Protein AF-A0A5D3BA65-F1 (afdb_monomer)

Foldseek 3Di:
DVVVVVVVCVPDPLNVVLDDDPDPDPDDFPEDDADPDWQQEKEWEKDAQADAAPQWGIWIWIATRHPRDIDTHTDHPPDALVNVVVSCCVPPCQQRNHHQEYEYEPDPSCVDPVNVVVCVVSNHHYHYDDPPCCSHCVSVVVVSSVLSSVLSSVCVVDPDHCRVPVPDPPPDPCVDSPPHPACADPVRDRNWDFDAFDDWDQDPVRFIWTFTDTPPDDSVPTDTHGPVVCCVVPVPHPPDPPPPPPDD

Structure (mmCIF, N/CA/C/O backbone):
data_AF-A0A5D3BA65-F1
#
_entry.id   AF-A0A5D3BA65-F1
#
loop_
_atom_site.group_PDB
_atom_site.id
_atom_site.type_symbol
_atom_site.label_atom_id
_atom_site.label_alt_id
_atom_site.label_comp_id
_atom_site.label_asym_id
_atom_site.label_entity_id
_atom_site.label_seq_id
_atom_site.pdbx_PDB_ins_code
_atom_site.Cartn_x
_atom_site.Cartn_y
_atom_site.Cartn_z
_atom_site.occupancy
_atom_site.B_iso_or_equiv
_atom_site.auth_seq_id
_atom_site.auth_comp_id
_atom_site.auth_asym_id
_atom_site.auth_atom_id
_atom_site.pdbx_PDB_model_num
ATOM 1 N N . MET A 1 1 ? 38.029 -0.396 -16.563 1.00 73.56 1 MET A N 1
ATOM 2 C CA . MET A 1 1 ? 36.812 -0.840 -15.835 1.00 73.56 1 MET A CA 1
ATOM 3 C C . MET A 1 1 ? 35.599 0.057 -16.084 1.00 73.56 1 MET A C 1
ATOM 5 O O . MET A 1 1 ? 34.709 -0.388 -16.789 1.00 73.56 1 MET A O 1
ATOM 9 N N . LYS A 1 2 ? 35.523 1.305 -15.580 1.00 83.50 2 LYS A N 1
ATOM 10 C CA . LYS A 1 2 ? 34.353 2.188 -15.836 1.00 83.50 2 LYS A CA 1
ATOM 11 C C . LYS A 1 2 ? 34.096 2.425 -17.332 1.00 83.50 2 LYS A C 1
ATOM 13 O O . LYS A 1 2 ? 32.959 2.340 -17.777 1.00 83.50 2 LYS A O 1
ATOM 18 N N . THR A 1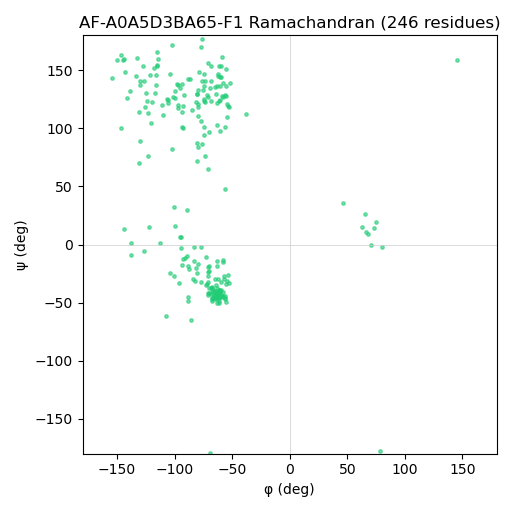 3 ? 35.155 2.681 -18.095 1.00 86.75 3 THR A N 1
ATOM 19 C CA . THR A 1 3 ? 35.095 2.919 -19.545 1.00 86.75 3 THR A CA 1
ATOM 20 C C . THR A 1 3 ? 34.607 1.689 -20.310 1.00 86.75 3 THR A C 1
ATOM 22 O O . THR A 1 3 ? 33.782 1.809 -21.208 1.00 86.75 3 THR A O 1
ATOM 25 N N . ASP A 1 4 ? 35.048 0.498 -19.903 1.00 85.81 4 ASP A N 1
ATOM 26 C CA . ASP A 1 4 ? 34.651 -0.771 -20.522 1.00 85.81 4 ASP A CA 1
ATOM 27 C C . ASP A 1 4 ? 33.195 -1.123 -20.225 1.00 85.81 4 ASP A C 1
ATOM 29 O O . ASP A 1 4 ? 32.468 -1.515 -21.130 1.00 85.81 4 ASP A O 1
ATOM 33 N N . ILE A 1 5 ? 32.744 -0.905 -18.984 1.00 85.69 5 ILE A N 1
ATOM 34 C CA . ILE A 1 5 ? 31.338 -1.076 -18.591 1.00 85.69 5 ILE A CA 1
ATOM 35 C C . ILE A 1 5 ? 30.448 -0.116 -19.384 1.00 85.69 5 ILE A C 1
ATOM 37 O O . ILE A 1 5 ? 29.381 -0.512 -19.852 1.00 85.69 5 ILE A O 1
ATOM 41 N N . LYS A 1 6 ? 30.888 1.137 -19.561 1.00 84.62 6 LYS A N 1
ATOM 42 C CA . LYS A 1 6 ? 30.137 2.139 -20.322 1.00 84.62 6 LYS A CA 1
ATOM 43 C C . LYS A 1 6 ? 29.998 1.726 -21.786 1.00 84.62 6 LYS A C 1
ATOM 45 O O . LYS A 1 6 ? 28.879 1.654 -22.277 1.00 84.62 6 LYS A O 1
ATOM 50 N N . ARG A 1 7 ? 31.113 1.369 -22.427 1.00 86.94 7 ARG A N 1
ATOM 51 C CA . ARG A 1 7 ? 31.151 0.870 -23.807 1.00 86.94 7 ARG A CA 1
ATOM 52 C C . ARG A 1 7 ? 30.262 -0.363 -23.991 1.00 86.94 7 ARG A C 1
ATOM 54 O O . ARG A 1 7 ? 29.436 -0.388 -24.891 1.00 86.94 7 ARG A O 1
ATOM 61 N N . HIS A 1 8 ? 30.337 -1.329 -23.076 1.00 86.62 8 HIS A N 1
ATOM 62 C CA . HIS A 1 8 ? 29.476 -2.512 -23.105 1.00 86.62 8 HIS A CA 1
ATOM 63 C C . HIS A 1 8 ? 27.980 -2.160 -23.004 1.00 86.62 8 HIS A C 1
ATOM 65 O O . HIS A 1 8 ? 27.153 -2.725 -23.717 1.00 86.62 8 HIS A O 1
ATOM 71 N N . CYS A 1 9 ? 27.612 -1.202 -22.145 1.00 82.50 9 CYS A N 1
ATOM 72 C CA . CYS A 1 9 ? 26.230 -0.723 -22.049 1.00 82.50 9 CYS A CA 1
ATOM 73 C C . CYS A 1 9 ? 25.779 0.035 -23.310 1.00 82.50 9 CYS A C 1
ATOM 75 O O . CYS A 1 9 ? 24.617 -0.089 -23.698 1.00 82.50 9 CYS A O 1
ATOM 77 N N . GLU A 1 10 ? 26.669 0.818 -23.926 1.00 83.81 10 GLU A N 1
ATOM 78 C CA . GLU A 1 10 ? 26.422 1.582 -25.159 1.00 83.81 10 GLU A CA 1
ATOM 79 C C . GLU A 1 10 ? 26.237 0.656 -26.377 1.00 83.81 10 GLU A C 1
ATOM 81 O O . GLU A 1 10 ? 25.353 0.892 -27.196 1.00 83.81 10 GLU A O 1
ATOM 86 N N . GLU A 1 11 ? 26.992 -0.441 -26.456 1.00 88.44 11 GLU A N 1
ATOM 87 C CA . GLU A 1 11 ? 26.933 -1.423 -27.550 1.00 88.44 11 GLU A CA 1
ATOM 88 C C . GLU A 1 11 ? 25.784 -2.444 -27.399 1.00 88.44 11 GLU A C 1
ATOM 90 O O . GLU A 1 11 ? 25.358 -3.070 -28.373 1.00 88.44 11 GLU A O 1
ATOM 95 N N . CYS A 1 12 ? 25.242 -2.625 -26.190 1.00 83.06 12 CYS A N 1
ATOM 96 C CA . CYS A 1 12 ? 24.184 -3.602 -25.931 1.00 83.06 12 CYS A CA 1
ATOM 97 C C . CYS A 1 12 ? 22.816 -3.144 -26.471 1.00 83.06 12 CYS A C 1
ATOM 99 O O . CYS A 1 12 ? 22.082 -2.398 -25.817 1.00 83.06 12 CYS A O 1
ATOM 101 N N . LEU A 1 13 ? 22.417 -3.676 -27.632 1.00 81.56 13 LEU A N 1
ATOM 102 C CA . LEU A 1 13 ? 21.131 -3.380 -28.286 1.00 81.56 13 LEU A CA 1
ATOM 103 C C . LEU A 1 13 ? 19.905 -3.634 -27.392 1.00 81.56 13 LEU A C 1
ATOM 105 O O . LEU A 1 13 ? 18.919 -2.903 -27.479 1.00 81.56 13 LEU A O 1
ATOM 109 N N . ILE A 1 14 ? 19.956 -4.648 -26.524 1.00 77.56 14 ILE A N 1
ATOM 110 C CA . ILE A 1 14 ? 18.863 -4.973 -25.594 1.00 77.56 14 ILE A CA 1
ATOM 111 C C . ILE A 1 14 ? 18.706 -3.858 -24.552 1.00 77.56 14 ILE A C 1
ATOM 113 O O . ILE A 1 14 ? 17.592 -3.384 -24.319 1.00 77.56 14 ILE A O 1
ATOM 117 N N . CYS A 1 15 ? 19.814 -3.396 -23.964 1.00 77.69 15 CYS A N 1
ATOM 118 C CA . CYS A 1 15 ? 19.816 -2.284 -23.015 1.00 77.69 15 CYS A CA 1
ATOM 119 C C . CYS A 1 15 ? 19.374 -0.978 -23.679 1.00 77.69 15 CYS A C 1
ATOM 121 O O . CYS A 1 15 ? 18.522 -0.293 -23.122 1.00 77.69 15 CYS A O 1
ATOM 123 N N . GLN A 1 16 ? 19.892 -0.667 -24.871 1.00 80.81 16 GLN A N 1
ATOM 124 C CA . GLN A 1 16 ? 19.560 0.563 -25.598 1.00 80.81 16 GLN A CA 1
ATOM 125 C C . GLN A 1 16 ? 18.078 0.635 -26.003 1.00 80.81 16 GLN A C 1
ATOM 127 O O . GLN A 1 16 ? 17.485 1.708 -25.980 1.00 80.81 16 GLN A O 1
ATOM 132 N N . ARG A 1 17 ? 17.450 -0.502 -26.341 1.00 74.88 17 ARG A N 1
ATOM 133 C CA . ARG A 1 17 ? 16.023 -0.552 -26.714 1.00 74.88 17 ARG A CA 1
ATOM 134 C C . ARG A 1 17 ? 15.067 -0.476 -25.525 1.00 74.88 17 ARG A C 1
ATOM 136 O O . ARG A 1 17 ? 13.958 0.024 -25.683 1.00 74.88 17 ARG A O 1
ATOM 143 N N . ASN A 1 18 ? 15.459 -1.010 -24.368 1.00 69.31 18 ASN A N 1
ATOM 144 C CA . ASN A 1 18 ? 14.550 -1.177 -23.229 1.00 69.31 18 ASN A CA 1
ATOM 145 C C . ASN A 1 18 ? 14.762 -0.156 -22.105 1.00 69.31 18 ASN A C 1
ATOM 147 O O . ASN A 1 18 ? 13.829 0.092 -21.344 1.00 69.31 18 ASN A O 1
ATOM 151 N N . LYS A 1 19 ? 15.956 0.439 -21.972 1.00 72.62 19 LYS A N 1
ATOM 152 C CA . LYS A 1 19 ? 16.241 1.447 -20.942 1.00 72.62 19 LYS A CA 1
ATOM 153 C C . LYS A 1 19 ? 16.091 2.851 -21.521 1.00 72.62 19 LYS A C 1
ATOM 155 O O . LYS A 1 19 ? 16.850 3.256 -22.393 1.00 72.62 19 LYS A O 1
ATOM 160 N N . SER A 1 20 ? 15.145 3.622 -20.994 1.00 66.12 20 SER A N 1
ATOM 161 C CA . SER A 1 20 ? 15.028 5.053 -21.297 1.00 66.12 20 SER A CA 1
ATOM 162 C C . SER A 1 20 ? 16.128 5.852 -20.589 1.00 66.12 20 SER A C 1
ATOM 164 O O . SER A 1 20 ? 16.384 5.610 -19.405 1.00 66.12 20 SER A O 1
ATOM 166 N N . LEU A 1 21 ? 16.705 6.857 -21.251 1.00 62.75 21 LEU A N 1
ATOM 167 C CA . LEU A 1 21 ? 17.563 7.844 -20.590 1.00 62.75 21 LEU A CA 1
ATOM 168 C C . LEU A 1 21 ? 16.754 8.604 -19.527 1.00 62.75 21 LEU A C 1
ATOM 170 O O . LEU A 1 21 ? 15.723 9.206 -19.827 1.00 62.75 21 LEU A O 1
ATOM 174 N N . ALA A 1 22 ? 17.218 8.580 -18.278 1.00 57.09 22 ALA A N 1
ATOM 175 C CA . ALA A 1 22 ? 16.681 9.430 -17.224 1.00 57.09 22 ALA A CA 1
ATOM 176 C C . ALA A 1 22 ? 17.213 10.855 -17.432 1.00 57.09 22 ALA A C 1
ATOM 178 O O . ALA A 1 22 ? 18.263 11.217 -16.909 1.00 57.09 22 ALA A O 1
ATOM 179 N N . LEU A 1 23 ? 16.526 11.649 -18.254 1.00 55.97 23 LEU A N 1
ATOM 180 C CA . LEU A 1 23 ? 16.771 13.088 -18.300 1.00 55.97 23 LEU A CA 1
ATOM 181 C C . LEU A 1 23 ? 16.276 13.703 -16.988 1.00 55.97 23 LEU A C 1
ATOM 183 O O . LEU A 1 23 ? 15.188 13.373 -16.512 1.00 55.97 23 LEU A O 1
ATOM 187 N N . SER A 1 24 ? 17.088 14.575 -16.394 1.00 51.91 24 SER A N 1
ATOM 188 C CA . SER A 1 24 ? 16.734 15.314 -15.185 1.00 51.91 24 SER A CA 1
ATOM 189 C C . SER A 1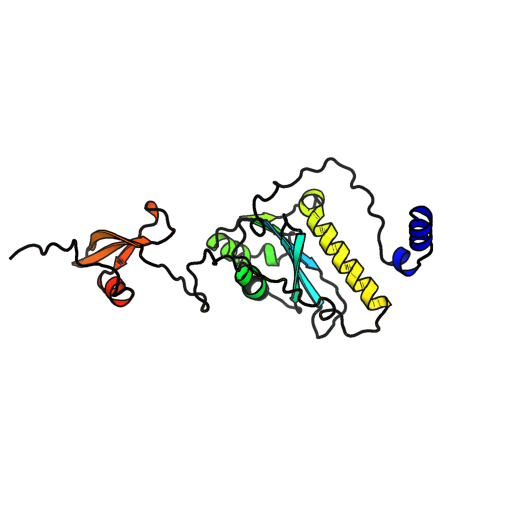 24 ? 15.430 16.089 -15.424 1.00 51.91 24 SER A C 1
ATOM 191 O O . SER A 1 24 ? 15.358 16.831 -16.408 1.00 51.91 24 SER A O 1
ATOM 193 N N . PRO A 1 25 ? 14.408 15.969 -14.558 1.00 52.00 25 PRO A N 1
ATOM 194 C CA . PRO A 1 25 ? 13.230 16.819 -14.650 1.00 52.00 25 PRO A CA 1
ATOM 195 C C . PRO A 1 25 ? 13.636 18.291 -14.544 1.00 52.00 25 PRO A C 1
ATOM 197 O O . PRO A 1 25 ? 14.483 18.656 -13.729 1.00 52.00 25 PRO A O 1
ATOM 200 N N . THR A 1 26 ? 13.026 19.150 -15.352 1.00 47.47 26 THR A N 1
ATOM 201 C CA . THR A 1 26 ? 13.216 20.600 -15.266 1.00 47.47 26 THR A CA 1
ATOM 202 C C . THR A 1 26 ? 12.406 21.124 -14.072 1.00 47.47 26 THR A C 1
ATOM 204 O O . THR A 1 26 ? 11.180 21.143 -14.127 1.00 47.47 26 THR A O 1
ATOM 207 N N . GLY A 1 27 ? 13.060 21.501 -12.966 1.00 55.94 27 GLY A N 1
ATOM 208 C CA . GLY A 1 27 ? 12.410 22.162 -11.821 1.00 55.94 27 GLY A CA 1
ATOM 209 C C . GLY A 1 27 ? 12.977 21.789 -10.446 1.00 55.94 27 GLY A C 1
ATOM 210 O O . GLY A 1 27 ? 13.617 20.753 -10.283 1.00 55.94 27 GLY A O 1
ATOM 211 N N . LEU A 1 28 ? 12.736 22.647 -9.449 1.00 54.78 28 LEU A N 1
ATOM 212 C CA . LEU A 1 28 ? 13.060 22.376 -8.045 1.00 54.78 28 LEU A CA 1
ATOM 213 C C . LEU A 1 28 ? 12.059 21.363 -7.479 1.00 54.78 28 LEU A C 1
ATOM 215 O O . LEU A 1 28 ? 10.854 21.590 -7.531 1.00 54.78 28 LEU A O 1
ATOM 219 N N . LEU A 1 29 ? 12.562 20.249 -6.949 1.00 55.50 29 LEU A N 1
ATOM 220 C CA . LEU A 1 29 ? 11.738 19.229 -6.308 1.00 55.50 29 LEU A CA 1
ATOM 221 C C . LEU A 1 29 ? 11.229 19.759 -4.965 1.00 55.50 29 LEU A C 1
ATOM 223 O O . LEU A 1 29 ? 12.032 20.176 -4.133 1.00 55.50 29 LEU A O 1
ATOM 227 N N . VAL A 1 30 ? 9.919 19.677 -4.728 1.00 57.84 30 VAL A N 1
ATOM 228 C CA . VAL A 1 30 ? 9.364 19.744 -3.369 1.00 57.84 30 VAL A CA 1
ATOM 229 C C . VAL A 1 30 ? 9.247 18.305 -2.864 1.00 57.84 30 VAL A C 1
ATOM 231 O O . VAL A 1 30 ? 8.335 17.587 -3.289 1.00 57.84 30 VAL A O 1
ATOM 234 N N . PRO A 1 31 ? 10.192 17.827 -2.035 1.00 63.47 31 PRO A N 1
ATOM 235 C CA . PRO A 1 31 ? 10.131 16.475 -1.511 1.00 63.47 31 PRO A CA 1
ATOM 236 C C . PRO A 1 31 ? 8.962 16.355 -0.534 1.00 63.47 31 PRO A C 1
ATOM 238 O O . PRO A 1 31 ? 8.699 17.252 0.264 1.00 63.47 31 PRO A O 1
ATOM 241 N N . LEU A 1 32 ? 8.272 15.219 -0.587 1.00 68.56 32 LEU A N 1
ATOM 242 C CA . LEU A 1 32 ? 7.395 14.819 0.504 1.00 68.56 32 LEU A CA 1
ATOM 243 C C . LEU A 1 32 ? 8.219 14.634 1.782 1.00 68.56 32 LEU A C 1
ATOM 245 O O . LEU A 1 32 ? 9.396 14.267 1.714 1.00 68.56 32 LEU A O 1
ATOM 249 N N . GLU A 1 33 ? 7.574 14.811 2.932 1.00 71.81 33 GLU A N 1
ATOM 250 C CA . GLU A 1 33 ? 8.188 14.536 4.228 1.00 71.81 33 GLU A CA 1
ATOM 251 C C . GLU A 1 33 ? 8.793 13.128 4.255 1.00 71.81 33 GLU A C 1
ATOM 253 O O . GLU A 1 33 ? 8.241 12.169 3.686 1.00 71.81 33 GLU A O 1
ATOM 258 N N . ILE A 1 34 ? 9.975 13.037 4.866 1.00 77.12 34 ILE A N 1
ATOM 259 C CA . ILE A 1 34 ? 10.703 11.782 5.005 1.00 77.12 34 ILE A CA 1
ATOM 260 C C . ILE A 1 34 ? 9.996 10.962 6.091 1.00 77.12 34 ILE A C 1
ATOM 262 O O .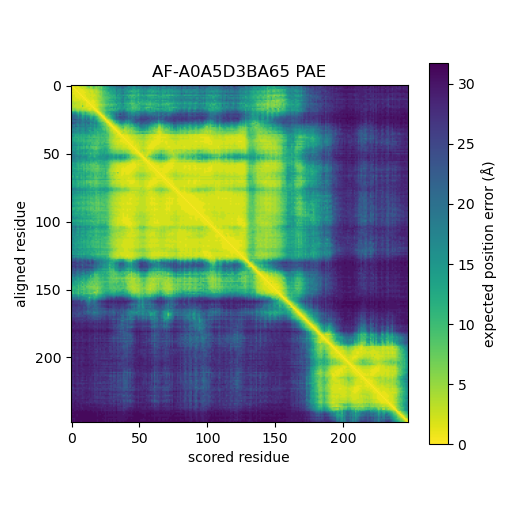 ILE A 1 34 ? 9.840 11.464 7.207 1.00 77.12 34 ILE A O 1
ATOM 266 N N . PRO A 1 35 ? 9.583 9.719 5.792 1.00 84.25 35 PRO A N 1
ATOM 267 C CA . PRO A 1 35 ? 8.952 8.848 6.777 1.00 84.25 35 PRO A CA 1
ATOM 268 C C . PRO A 1 35 ? 9.876 8.579 7.967 1.00 84.25 35 PRO A C 1
ATOM 270 O O . PRO A 1 35 ? 11.085 8.420 7.793 1.00 84.25 35 PRO A O 1
ATOM 273 N N . GLN A 1 36 ? 9.305 8.473 9.166 1.00 86.38 36 GLN A N 1
ATOM 274 C CA . GLN A 1 36 ? 10.072 8.215 10.393 1.00 86.38 36 GLN A CA 1
ATOM 275 C C . GLN A 1 36 ? 10.269 6.723 10.700 1.00 86.38 36 GLN A C 1
ATOM 277 O O . GLN A 1 36 ? 11.172 6.376 11.457 1.00 86.38 36 GLN A O 1
ATOM 282 N N . ALA A 1 37 ? 9.457 5.840 10.111 1.00 88.12 37 ALA A N 1
ATOM 283 C CA . ALA A 1 37 ? 9.587 4.393 10.259 1.00 88.12 37 ALA A CA 1
ATOM 284 C C . ALA A 1 37 ? 9.211 3.659 8.966 1.00 88.12 37 ALA A C 1
ATOM 286 O O . ALA A 1 37 ? 8.511 4.196 8.104 1.00 88.12 37 ALA A O 1
ATOM 287 N N . ILE A 1 38 ? 9.703 2.426 8.842 1.00 91.75 38 ILE A N 1
ATOM 288 C CA . ILE A 1 38 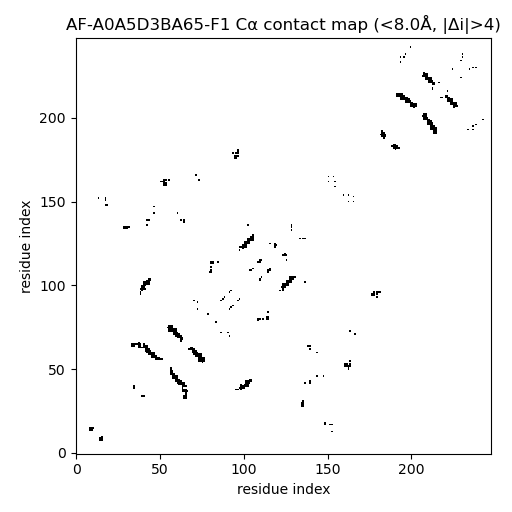? 9.399 1.531 7.721 1.00 91.75 38 ILE A CA 1
ATOM 289 C C . ILE A 1 38 ? 7.898 1.208 7.773 1.00 91.75 38 ILE A C 1
ATOM 291 O O . ILE A 1 38 ? 7.380 0.932 8.850 1.00 91.75 38 ILE A O 1
ATOM 295 N N . TRP A 1 39 ? 7.218 1.248 6.625 1.00 92.38 39 TRP A N 1
ATOM 296 C CA . TRP A 1 39 ? 5.782 0.970 6.449 1.00 92.38 39 TRP A CA 1
ATOM 297 C C . TRP A 1 39 ? 4.801 1.998 7.017 1.00 92.38 39 TRP A C 1
ATOM 299 O O . TRP A 1 39 ? 3.600 1.863 6.788 1.00 92.38 39 TRP A O 1
ATOM 309 N N . ASN A 1 40 ? 5.275 3.080 7.640 1.00 92.06 40 ASN A N 1
ATOM 310 C CA . ASN A 1 40 ? 4.393 4.184 8.035 1.00 92.06 40 ASN A CA 1
ATOM 311 C C . ASN A 1 40 ? 3.827 4.930 6.824 1.00 92.06 40 ASN A C 1
ATOM 313 O O . ASN A 1 40 ? 2.676 5.359 6.835 1.00 92.06 40 ASN A O 1
ATOM 317 N N . ASP A 1 41 ? 4.626 5.086 5.775 1.00 91.81 41 ASP A N 1
ATOM 318 C CA . ASP A 1 41 ? 4.261 5.857 4.598 1.00 91.81 41 ASP A CA 1
ATOM 319 C C . ASP A 1 41 ? 4.543 5.024 3.359 1.00 91.81 41 ASP A C 1
ATOM 321 O O . ASP A 1 41 ? 5.695 4.739 3.023 1.00 91.81 41 ASP A O 1
ATOM 325 N N . ILE A 1 42 ? 3.483 4.659 2.652 1.00 92.25 42 ILE A N 1
ATOM 326 C CA . ILE A 1 42 ? 3.591 3.841 1.448 1.00 92.25 42 ILE A CA 1
ATOM 327 C C . ILE A 1 42 ? 3.165 4.627 0.219 1.00 92.25 42 ILE A C 1
ATOM 329 O O . ILE A 1 42 ? 2.440 5.623 0.294 1.00 92.25 42 ILE A O 1
ATOM 333 N N . SER A 1 43 ? 3.604 4.160 -0.938 1.00 90.31 43 SER A N 1
ATOM 334 C CA . SER A 1 43 ? 3.066 4.573 -2.221 1.00 90.31 43 SER A CA 1
ATOM 335 C C . SER A 1 43 ? 2.413 3.407 -2.945 1.00 90.31 43 SER A C 1
ATOM 337 O O . SER A 1 43 ? 2.844 2.260 -2.822 1.00 90.31 43 SER A O 1
ATOM 339 N N . MET A 1 44 ? 1.345 3.706 -3.681 1.00 91.38 44 MET A N 1
ATOM 340 C CA . MET A 1 44 ? 0.568 2.728 -4.433 1.00 91.38 44 MET A CA 1
ATOM 341 C C . MET A 1 44 ? 0.368 3.186 -5.873 1.00 91.38 44 MET A C 1
ATOM 343 O O . MET A 1 44 ? 0.061 4.355 -6.122 1.00 91.38 44 MET A O 1
ATOM 347 N N . ASP A 1 45 ? 0.520 2.259 -6.814 1.00 89.00 45 AS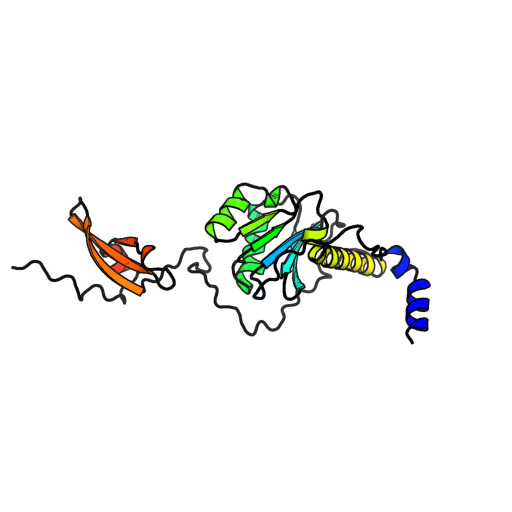P A N 1
ATOM 348 C CA . ASP A 1 45 ? 0.284 2.510 -8.235 1.00 89.00 45 ASP A CA 1
ATOM 349 C C . ASP A 1 45 ? -0.181 1.243 -8.962 1.00 89.00 45 ASP A C 1
ATOM 351 O O . ASP A 1 45 ? 0.065 0.125 -8.502 1.00 89.00 45 ASP A O 1
ATOM 355 N N . PHE A 1 46 ? -0.829 1.418 -10.111 1.00 88.44 46 PHE A N 1
ATOM 356 C CA . PHE A 1 46 ? -1.180 0.320 -11.005 1.00 88.44 46 PHE A CA 1
ATOM 357 C C . PHE A 1 46 ? -0.283 0.346 -12.237 1.00 88.44 46 PHE A C 1
ATOM 359 O O . PHE A 1 46 ? -0.238 1.333 -12.967 1.00 88.44 46 PHE A O 1
ATOM 366 N N . VAL A 1 47 ? 0.385 -0.773 -12.502 1.00 84.88 47 VAL A N 1
ATOM 367 C CA . VAL A 1 47 ? 1.015 -1.030 -13.797 1.00 84.88 47 VAL A CA 1
ATOM 368 C C . VAL A 1 47 ? 0.009 -1.811 -14.633 1.00 84.88 47 VAL A C 1
ATOM 370 O O . VAL A 1 47 ? -0.193 -3.009 -14.416 1.00 84.88 47 VAL A O 1
ATOM 373 N N . GLU A 1 48 ? -0.660 -1.112 -15.546 1.00 84.12 48 GLU A N 1
ATOM 374 C CA . GLU A 1 48 ? -1.664 -1.667 -16.459 1.00 84.12 48 GLU A CA 1
ATOM 375 C C . GLU A 1 48 ? -1.103 -1.868 -17.878 1.00 84.12 48 GLU A C 1
ATOM 377 O O . GLU A 1 48 ? 0.008 -1.450 -18.200 1.00 84.12 48 GLU A O 1
ATOM 382 N N . GLY A 1 49 ? -1.878 -2.522 -18.750 1.00 78.25 49 GLY A N 1
ATOM 383 C CA . GLY A 1 49 ? -1.492 -2.730 -20.152 1.00 78.25 49 GLY A CA 1
ATOM 384 C C . GLY A 1 49 ? -0.412 -3.796 -20.354 1.00 78.25 49 GLY A C 1
ATOM 385 O O . GLY A 1 49 ? 0.242 -3.825 -21.398 1.00 78.25 49 GLY A O 1
ATOM 386 N N . LEU A 1 50 ? -0.216 -4.681 -19.372 1.00 78.94 50 LEU A N 1
ATOM 387 C CA . LEU A 1 50 ? 0.722 -5.791 -19.495 1.00 78.94 50 LEU A CA 1
ATOM 388 C C . LEU A 1 50 ? 0.150 -6.881 -20.418 1.00 78.94 50 LEU A C 1
ATOM 390 O O . LEU A 1 50 ? -1.062 -7.124 -20.420 1.00 78.94 50 LEU A O 1
ATOM 394 N N . PRO A 1 51 ? 1.003 -7.594 -21.178 1.00 76.06 51 PRO A N 1
ATOM 395 C CA . PRO A 1 51 ? 0.579 -8.775 -21.917 1.00 76.06 51 PRO A CA 1
ATOM 396 C C . PRO A 1 51 ? -0.074 -9.791 -20.978 1.00 76.06 51 PRO A C 1
ATOM 398 O O . PRO A 1 51 ? 0.440 -10.061 -19.890 1.00 76.06 51 PRO A O 1
ATOM 401 N N . LYS A 1 52 ? -1.198 -10.383 -21.404 1.00 72.44 52 LYS A N 1
ATOM 402 C CA . LYS A 1 52 ? -1.914 -11.358 -20.575 1.00 72.44 52 LYS A CA 1
ATOM 403 C C . LYS A 1 52 ? -1.002 -12.540 -20.278 1.00 72.44 52 LYS A C 1
ATOM 405 O O . LYS A 1 52 ? -0.585 -13.243 -21.197 1.00 72.44 52 LYS A O 1
ATOM 410 N N . ALA A 1 53 ? -0.801 -12.850 -19.004 1.00 67.62 53 ALA A N 1
ATOM 411 C CA . ALA A 1 53 ? -0.270 -14.153 -18.635 1.00 67.62 53 ALA A CA 1
ATOM 412 C C . ALA A 1 53 ? -0.971 -14.726 -17.422 1.00 67.62 53 ALA A C 1
ATOM 414 O O . ALA A 1 53 ? -1.250 -14.055 -16.434 1.00 67.62 53 ALA A O 1
ATOM 415 N N . ASN A 1 54 ? -1.362 -15.989 -17.567 1.00 71.69 54 ASN A N 1
ATOM 416 C CA . ASN A 1 54 ? -2.279 -16.667 -16.660 1.00 71.69 54 ASN A CA 1
ATOM 417 C C . ASN A 1 54 ? -3.531 -15.824 -16.296 1.00 71.69 54 ASN A C 1
ATOM 419 O O . ASN A 1 54 ? -4.054 -15.877 -15.177 1.00 71.69 54 ASN A O 1
ATOM 423 N N . ARG A 1 55 ? -4.022 -15.041 -17.273 1.00 76.69 55 ARG A N 1
ATOM 424 C CA . ARG A 1 55 ? -5.157 -14.100 -17.176 1.00 76.69 55 ARG A CA 1
ATOM 425 C C . ARG A 1 55 ? -4.929 -12.865 -16.289 1.00 76.69 55 ARG A C 1
ATOM 427 O O . ARG A 1 55 ? -5.893 -12.161 -16.014 1.00 76.69 55 ARG A O 1
ATOM 434 N N . PHE A 1 56 ? -3.707 -12.626 -15.818 1.00 81.44 56 PHE A N 1
ATOM 435 C CA . PHE A 1 56 ? -3.325 -11.393 -15.130 1.00 81.44 56 PHE A CA 1
ATOM 436 C C . PHE A 1 56 ? -2.736 -10.400 -16.129 1.00 81.44 56 PHE A C 1
ATOM 438 O O . PHE A 1 56 ? -1.975 -10.786 -17.019 1.00 81.44 56 PHE A O 1
ATOM 445 N N . GLU A 1 57 ? -3.132 -9.143 -15.974 1.00 82.81 57 GLU A N 1
ATOM 446 C CA . GLU A 1 57 ? -2.860 -8.041 -16.916 1.00 82.81 57 GLU A CA 1
ATOM 447 C C . GLU A 1 57 ? -2.459 -6.751 -16.196 1.00 82.81 57 GLU A C 1
ATOM 449 O O . GLU A 1 57 ? -2.032 -5.790 -16.832 1.00 82.81 57 GLU A O 1
ATOM 454 N N . VAL A 1 58 ? -2.594 -6.734 -14.867 1.00 87.88 58 VAL A N 1
ATOM 455 C CA . VAL A 1 58 ? -2.304 -5.580 -14.023 1.00 87.88 58 VAL A CA 1
ATOM 456 C C . VAL A 1 58 ? -1.475 -6.020 -12.834 1.00 87.88 58 VAL A C 1
ATOM 458 O O . VAL A 1 58 ? -1.666 -7.116 -12.305 1.00 87.88 58 VAL A O 1
ATOM 461 N N . ILE A 1 59 ? -0.565 -5.159 -12.400 1.00 89.38 59 ILE A N 1
ATOM 462 C CA . ILE A 1 59 ? 0.165 -5.317 -11.146 1.00 89.38 59 ILE A CA 1
ATOM 463 C C . ILE A 1 59 ? -0.151 -4.107 -10.274 1.00 89.38 59 ILE A C 1
ATOM 465 O O . ILE A 1 59 ? 0.094 -2.972 -10.674 1.00 89.38 59 ILE A O 1
ATOM 469 N N . LEU A 1 60 ? -0.677 -4.353 -9.076 1.00 92.00 60 LEU A N 1
ATOM 470 C CA . LEU A 1 60 ? -0.702 -3.359 -8.013 1.00 92.00 60 LEU A CA 1
ATOM 471 C C . LEU A 1 60 ? 0.678 -3.331 -7.358 1.00 92.00 60 LEU A C 1
ATOM 473 O O . LEU A 1 60 ? 1.136 -4.333 -6.803 1.00 92.00 60 LEU A O 1
ATOM 477 N N . VAL A 1 61 ? 1.328 -2.180 -7.432 1.00 90.31 61 VAL A N 1
ATOM 478 C CA . VAL A 1 61 ? 2.633 -1.929 -6.835 1.00 90.31 61 VAL A CA 1
ATOM 479 C C . VAL A 1 61 ? 2.427 -1.192 -5.520 1.00 90.31 61 VAL A C 1
ATOM 481 O O . VAL A 1 61 ? 1.760 -0.160 -5.496 1.00 90.31 61 VAL A O 1
ATOM 484 N N . VAL A 1 62 ? 2.992 -1.716 -4.434 1.00 92.00 62 VAL A N 1
ATOM 485 C CA . VAL A 1 62 ? 2.953 -1.091 -3.105 1.00 92.00 62 VAL A CA 1
ATOM 486 C C . VAL A 1 62 ? 4.371 -0.962 -2.586 1.00 92.00 62 VAL A C 1
ATOM 488 O O . VAL A 1 62 ? 5.029 -1.979 -2.403 1.00 92.00 62 VAL A O 1
ATOM 491 N N . VAL A 1 63 ? 4.853 0.252 -2.343 1.00 89.44 63 VAL A N 1
ATOM 492 C CA . VAL A 1 63 ? 6.255 0.497 -1.975 1.00 89.44 63 VAL A CA 1
ATOM 493 C C . VAL A 1 63 ? 6.333 1.261 -0.666 1.00 89.44 63 VAL A C 1
ATOM 495 O O . VAL A 1 63 ? 5.707 2.306 -0.512 1.00 89.44 63 VAL A O 1
ATOM 498 N N . ASP A 1 64 ? 7.149 0.770 0.260 1.00 90.25 64 ASP A N 1
ATOM 499 C CA . ASP A 1 64 ? 7.531 1.523 1.447 1.00 90.25 64 ASP A CA 1
ATOM 500 C C . ASP A 1 64 ? 8.430 2.702 1.056 1.00 90.25 64 ASP A C 1
ATOM 502 O O . ASP A 1 64 ? 9.489 2.546 0.43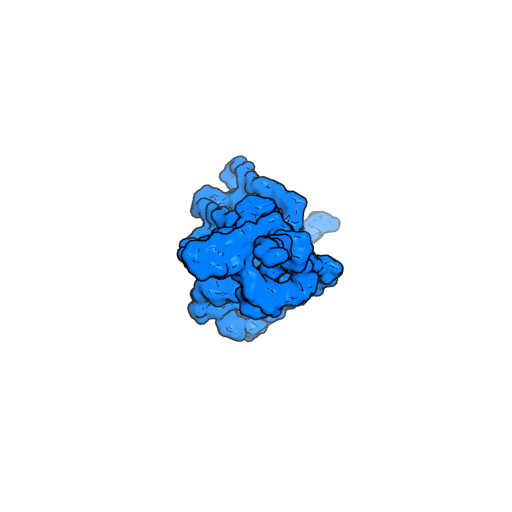1 1.00 90.25 64 ASP A O 1
ATOM 506 N N . ARG A 1 65 ? 8.019 3.915 1.434 1.00 87.44 65 ARG A N 1
ATOM 507 C CA . ARG A 1 65 ? 8.736 5.131 1.046 1.00 87.44 65 ARG A CA 1
ATOM 508 C C . ARG A 1 65 ? 10.072 5.276 1.771 1.00 87.44 65 ARG A C 1
ATOM 510 O O . ARG A 1 65 ? 10.919 5.998 1.243 1.00 87.44 65 ARG A O 1
ATOM 517 N N . LEU A 1 66 ? 10.302 4.594 2.895 1.00 86.12 66 LEU A N 1
ATOM 518 C CA . LEU A 1 66 ? 11.580 4.652 3.608 1.00 86.12 66 LEU A CA 1
ATOM 519 C C . LEU A 1 66 ? 12.603 3.644 3.059 1.00 86.12 66 LEU A C 1
ATOM 521 O O . LEU A 1 66 ? 13.612 4.043 2.481 1.00 86.12 66 LEU A O 1
ATOM 525 N N . SER A 1 67 ? 12.326 2.347 3.193 1.00 86.50 67 SER A N 1
ATOM 526 C CA . SER A 1 67 ? 13.235 1.243 2.848 1.00 86.50 67 SER A CA 1
ATOM 527 C C . SER A 1 67 ? 13.294 0.911 1.358 1.00 86.50 67 SER A C 1
ATOM 529 O O . SER A 1 67 ? 14.219 0.225 0.927 1.00 86.50 67 SER A O 1
ATOM 531 N N . LYS A 1 68 ? 12.314 1.375 0.569 1.00 84.12 68 LYS A N 1
ATOM 532 C CA . LYS A 1 68 ? 12.103 0.993 -0.842 1.00 84.12 68 LYS A CA 1
ATOM 533 C C . LYS A 1 68 ? 11.705 -0.463 -1.056 1.00 84.12 68 LYS A C 1
ATOM 535 O O . LYS A 1 68 ? 11.663 -0.912 -2.201 1.00 84.12 68 LYS A O 1
ATOM 540 N N . TYR A 1 69 ? 11.375 -1.192 0.007 1.00 86.00 69 TYR A N 1
ATOM 541 C CA . TYR A 1 69 ? 10.788 -2.515 -0.129 1.00 86.00 69 TYR A CA 1
ATOM 542 C C . TYR A 1 69 ? 9.427 -2.416 -0.833 1.00 86.00 69 TYR A C 1
ATOM 544 O O . TYR A 1 69 ? 8.628 -1.535 -0.517 1.00 86.00 69 TYR A O 1
ATOM 552 N N . GLY A 1 70 ? 9.158 -3.315 -1.783 1.00 88.44 70 GLY A N 1
ATOM 553 C CA . GLY A 1 70 ? 7.940 -3.293 -2.589 1.00 88.44 70 GLY A CA 1
ATOM 554 C C . GLY A 1 70 ? 7.213 -4.635 -2.642 1.00 88.44 70 GLY A C 1
ATOM 555 O O . GLY A 1 70 ? 7.845 -5.681 -2.775 1.00 88.44 70 GLY A O 1
ATOM 556 N N . HIS A 1 71 ? 5.881 -4.593 -2.601 1.00 89.31 71 HIS A N 1
ATOM 557 C CA . HIS A 1 71 ? 5.004 -5.697 -2.992 1.00 89.31 71 HIS A CA 1
ATOM 558 C C . HIS A 1 71 ? 4.494 -5.495 -4.412 1.00 89.31 71 HIS A C 1
ATOM 560 O O . HIS A 1 71 ? 4.068 -4.402 -4.787 1.00 89.31 71 HIS A O 1
ATOM 566 N N . PHE A 1 72 ? 4.471 -6.588 -5.168 1.00 89.06 72 PHE A N 1
ATOM 567 C CA . PHE A 1 72 ? 3.947 -6.643 -6.527 1.00 89.06 72 PHE A CA 1
ATOM 568 C C . PHE A 1 72 ? 2.808 -7.650 -6.571 1.00 89.06 72 PHE A C 1
ATOM 570 O O . PHE A 1 72 ? 3.028 -8.860 -6.502 1.00 89.06 72 PHE A O 1
ATOM 577 N N . LEU A 1 73 ? 1.582 -7.143 -6.631 1.00 90.25 73 LEU A N 1
ATOM 578 C CA . LEU A 1 73 ? 0.375 -7.930 -6.427 1.00 90.25 73 LEU A CA 1
ATOM 579 C C . LEU A 1 73 ? -0.375 -8.064 -7.761 1.00 90.25 73 LEU A C 1
ATOM 581 O O . LEU A 1 73 ? -0.877 -7.066 -8.281 1.00 90.25 73 LEU A O 1
ATOM 585 N N . PRO A 1 74 ? -0.441 -9.267 -8.357 1.00 89.69 74 PRO A N 1
ATOM 586 C CA . PRO A 1 74 ? -1.047 -9.442 -9.669 1.00 89.69 74 PRO A CA 1
ATOM 587 C C . PRO A 1 74 ? -2.581 -9.358 -9.597 1.00 89.69 74 PRO A C 1
ATOM 589 O O . PRO A 1 74 ? -3.219 -9.966 -8.737 1.00 89.69 74 PRO A O 1
ATOM 592 N N . LEU A 1 75 ? -3.179 -8.646 -10.553 1.00 89.81 75 LEU A N 1
ATOM 593 C CA . LEU A 1 75 ? -4.617 -8.417 -10.697 1.00 89.81 75 LEU A CA 1
ATOM 594 C C . LEU A 1 75 ? -5.116 -8.778 -12.106 1.00 89.81 75 LEU A C 1
ATOM 596 O O . LEU A 1 75 ? -4.377 -8.771 -13.097 1.00 89.81 75 LEU A O 1
ATOM 600 N N . LYS A 1 76 ? -6.402 -9.136 -12.183 1.00 89.06 76 LYS A N 1
ATOM 601 C CA . LYS A 1 76 ? -7.108 -9.472 -13.428 1.00 89.06 76 LYS A CA 1
ATOM 602 C C . LYS A 1 76 ? -8.208 -8.451 -13.668 1.00 89.06 76 LYS A C 1
ATOM 604 O O . LYS A 1 76 ? -8.928 -8.113 -12.730 1.00 89.06 76 LYS A O 1
ATOM 609 N N . HIS A 1 77 ? -8.372 -7.996 -14.906 1.00 85.19 77 HIS A N 1
ATOM 610 C CA . HIS A 1 77 ? -9.528 -7.181 -15.255 1.00 85.19 77 HIS A CA 1
ATOM 611 C C . HIS A 1 77 ? -10.794 -8.039 -15.460 1.00 85.19 77 HIS A C 1
ATOM 613 O O . HIS A 1 77 ? -10.698 -9.159 -15.969 1.00 85.19 77 HIS A O 1
ATOM 619 N N . PRO A 1 78 ? -11.982 -7.492 -15.139 1.00 88.69 78 PRO A N 1
ATOM 620 C CA . PRO A 1 78 ? -12.182 -6.266 -14.365 1.00 88.69 78 PRO A CA 1
ATOM 621 C C . PRO A 1 78 ? -11.949 -6.516 -12.863 1.00 88.69 78 PRO A C 1
ATOM 623 O O . PRO A 1 78 ? -12.378 -7.534 -12.327 1.00 88.69 78 PRO A O 1
ATOM 626 N N . PHE A 1 79 ? -11.319 -5.564 -12.171 1.00 90.81 79 PHE A N 1
ATOM 627 C CA . PHE A 1 79 ? -11.233 -5.553 -10.708 1.00 90.81 79 PHE A CA 1
ATOM 628 C C . PHE A 1 79 ? -11.986 -4.351 -10.136 1.00 90.81 79 PHE A C 1
ATOM 630 O O . PHE A 1 79 ? -12.179 -3.333 -10.802 1.00 90.81 79 PHE A O 1
ATOM 637 N N . THR A 1 80 ? -12.432 -4.488 -8.890 1.00 92.69 80 THR A N 1
ATOM 638 C CA . THR A 1 80 ? -13.157 -3.454 -8.144 1.00 92.69 80 THR A CA 1
ATOM 639 C C . THR A 1 80 ? -12.339 -3.001 -6.941 1.00 92.69 80 THR A C 1
ATOM 641 O O . THR A 1 80 ? -11.405 -3.684 -6.523 1.00 92.69 80 THR A O 1
ATOM 644 N N . ALA A 1 81 ? -12.718 -1.872 -6.337 1.00 93.06 81 ALA A N 1
ATOM 645 C CA . ALA A 1 81 ? -12.032 -1.354 -5.154 1.00 93.06 81 ALA A CA 1
ATOM 646 C C . ALA A 1 81 ? -12.057 -2.349 -3.982 1.00 93.06 81 ALA A C 1
ATOM 648 O O . ALA A 1 81 ? -11.081 -2.452 -3.246 1.00 93.06 81 ALA A O 1
ATOM 649 N N . LYS A 1 82 ? -13.129 -3.146 -3.871 1.00 93.50 82 LYS A N 1
ATOM 650 C CA . LYS A 1 82 ? -13.241 -4.230 -2.890 1.00 93.50 82 LYS A CA 1
ATOM 651 C C . LYS A 1 82 ? -12.165 -5.300 -3.091 1.00 93.50 82 LYS A C 1
ATOM 653 O O . LYS A 1 82 ? -11.461 -5.624 -2.145 1.00 93.50 82 LYS A O 1
ATOM 658 N N . VAL A 1 83 ? -12.002 -5.803 -4.317 1.00 94.50 83 VAL A N 1
ATOM 659 C CA . VAL A 1 83 ? -10.992 -6.834 -4.631 1.00 94.50 83 VAL A CA 1
ATOM 660 C C . VAL A 1 83 ? -9.579 -6.319 -4.347 1.00 94.50 83 VAL A C 1
ATOM 662 O O . VAL A 1 83 ? -8.750 -7.035 -3.791 1.00 94.50 83 VAL A O 1
ATOM 665 N N . VAL A 1 84 ? -9.311 -5.059 -4.699 1.00 95.62 84 VAL A N 1
ATOM 666 C CA . VAL A 1 84 ? -8.023 -4.408 -4.423 1.00 95.62 84 VAL A CA 1
ATOM 667 C C . VAL A 1 84 ? -7.787 -4.279 -2.915 1.00 95.62 84 VAL A C 1
ATOM 669 O O . VAL A 1 84 ? -6.685 -4.565 -2.455 1.00 95.62 84 VAL A O 1
ATOM 672 N N . ALA A 1 85 ? -8.808 -3.908 -2.139 1.00 94.81 85 ALA A N 1
ATOM 673 C CA . ALA A 1 85 ? -8.706 -3.792 -0.686 1.00 94.81 85 ALA A CA 1
ATOM 674 C C . ALA A 1 85 ? -8.463 -5.146 -0.010 1.00 94.81 85 ALA A C 1
ATOM 676 O O . ALA A 1 85 ? -7.575 -5.252 0.831 1.00 94.81 85 ALA A O 1
ATOM 677 N N . GLU A 1 86 ? -9.190 -6.192 -0.408 1.00 94.94 86 GLU A N 1
ATOM 678 C CA . GLU A 1 86 ? -8.987 -7.552 0.106 1.00 94.94 86 GLU A CA 1
ATOM 679 C C . GLU A 1 86 ? -7.556 -8.039 -0.158 1.00 94.94 86 GLU A C 1
ATOM 681 O O . GLU A 1 86 ? -6.899 -8.568 0.740 1.00 94.94 86 GLU A O 1
ATOM 686 N N . LEU A 1 87 ? -7.043 -7.813 -1.372 1.00 94.69 87 LEU A N 1
ATOM 687 C CA . LEU A 1 87 ? -5.679 -8.184 -1.741 1.00 94.69 87 LEU A CA 1
ATOM 688 C C . LEU A 1 87 ? -4.633 -7.380 -0.955 1.00 94.69 87 LEU A C 1
ATOM 690 O O . LEU A 1 87 ? -3.660 -7.956 -0.465 1.00 94.69 87 LEU A O 1
ATOM 694 N N . PHE A 1 88 ? -4.848 -6.072 -0.801 1.00 95.19 88 PHE A N 1
ATOM 695 C CA . PHE A 1 88 ? -3.979 -5.193 -0.022 1.00 95.19 88 PHE A CA 1
ATOM 696 C C . PHE A 1 88 ? -3.922 -5.617 1.448 1.00 95.19 88 PHE A C 1
ATOM 698 O O . PHE A 1 88 ? -2.836 -5.750 2.011 1.00 95.19 88 PHE A O 1
ATOM 705 N N . ILE A 1 89 ? -5.071 -5.900 2.063 1.00 93.50 89 ILE A N 1
ATOM 706 C CA . ILE A 1 89 ? -5.116 -6.317 3.463 1.00 93.50 89 ILE A CA 1
ATOM 707 C C . ILE A 1 89 ? -4.412 -7.666 3.640 1.00 93.50 89 ILE A C 1
ATOM 709 O O . ILE A 1 89 ? -3.559 -7.823 4.514 1.00 93.50 89 ILE A O 1
ATOM 713 N N . LYS A 1 90 ? -4.713 -8.629 2.764 1.00 91.06 90 LYS A N 1
ATOM 714 C CA . LYS A 1 90 ? -4.161 -9.983 2.830 1.00 91.06 90 LYS A CA 1
ATOM 715 C C . LYS A 1 90 ? -2.640 -10.030 2.665 1.00 91.06 90 LYS A C 1
ATOM 717 O O . LYS A 1 90 ? -1.973 -10.809 3.353 1.00 91.06 90 LYS A O 1
ATOM 722 N N . GLU A 1 91 ? -2.094 -9.269 1.722 1.00 89.69 91 GLU A N 1
ATOM 723 C CA . GLU A 1 91 ? -0.679 -9.382 1.352 1.00 89.69 91 GLU A CA 1
ATOM 724 C C . GLU A 1 91 ? 0.200 -8.296 1.985 1.00 89.69 91 GLU A C 1
ATOM 726 O O . GLU A 1 91 ? 1.373 -8.566 2.230 1.00 89.69 91 GLU A O 1
ATOM 731 N N . VAL A 1 92 ? -0.344 -7.115 2.303 1.00 92.69 92 VAL A N 1
ATOM 732 C CA . VAL A 1 92 ? 0.419 -5.992 2.877 1.00 92.69 92 VAL A CA 1
ATOM 733 C C . VAL A 1 92 ? 0.088 -5.795 4.352 1.00 92.69 92 VAL A C 1
ATOM 735 O O . VAL A 1 92 ? 0.966 -5.972 5.193 1.00 92.69 92 VAL A O 1
ATOM 738 N N . VAL A 1 93 ? -1.170 -5.489 4.687 1.00 90.94 93 VAL A N 1
ATOM 739 C CA . VAL A 1 93 ? -1.558 -5.135 6.070 1.00 90.94 93 VAL A CA 1
ATOM 740 C C . VAL A 1 93 ? -1.299 -6.283 7.038 1.00 90.94 93 VAL A C 1
ATOM 742 O O . VAL A 1 93 ? -0.797 -6.063 8.132 1.00 90.94 93 VAL A O 1
ATOM 745 N N . ARG A 1 94 ? -1.552 -7.524 6.616 1.00 90.69 94 ARG A N 1
ATOM 746 C CA . ARG A 1 94 ? -1.255 -8.722 7.413 1.00 90.69 94 ARG A CA 1
ATOM 747 C C . ARG A 1 94 ? 0.220 -8.829 7.829 1.00 90.69 94 ARG A C 1
ATOM 749 O O . ARG A 1 94 ? 0.513 -9.464 8.833 1.00 90.69 94 ARG A O 1
ATOM 756 N N . LEU A 1 95 ? 1.146 -8.293 7.032 1.00 88.44 95 LEU A N 1
ATOM 757 C CA . LEU A 1 95 ? 2.587 -8.378 7.292 1.00 88.44 95 LEU A CA 1
ATOM 758 C C . LEU A 1 95 ? 3.139 -7.140 8.008 1.00 88.44 95 LEU A C 1
ATOM 760 O O . LEU A 1 95 ? 4.087 -7.268 8.777 1.00 88.44 95 LEU A O 1
ATOM 764 N N . HIS A 1 96 ? 2.572 -5.965 7.727 1.00 90.25 96 HIS A N 1
ATOM 765 C CA . HIS A 1 96 ? 3.176 -4.675 8.081 1.00 90.25 96 HIS A CA 1
ATOM 766 C C . HIS A 1 96 ? 2.253 -3.744 8.876 1.00 90.25 96 HIS A C 1
ATOM 768 O O . HIS A 1 96 ? 2.687 -2.683 9.305 1.00 90.25 96 HIS A O 1
ATOM 774 N N . GLY A 1 97 ? 0.987 -4.117 9.071 1.00 90.31 97 GLY A N 1
ATOM 775 C CA . GLY A 1 97 ? -0.034 -3.247 9.651 1.00 90.31 97 GLY A CA 1
ATOM 776 C C . GLY A 1 97 ? -0.604 -2.227 8.658 1.00 90.31 97 GLY A C 1
ATOM 777 O O . GLY A 1 97 ? -0.297 -2.236 7.463 1.00 90.31 97 GLY A O 1
ATOM 778 N N . PHE A 1 98 ? -1.503 -1.368 9.149 1.00 92.88 98 PHE A N 1
ATOM 779 C CA . PHE A 1 98 ? -2.023 -0.254 8.355 1.00 92.88 98 PHE A CA 1
ATOM 780 C C . PHE A 1 98 ? -1.000 0.888 8.359 1.00 92.88 98 PHE A C 1
ATOM 782 O O . PHE A 1 98 ? -0.510 1.249 9.429 1.00 92.88 98 PHE A O 1
ATOM 789 N N . PRO A 1 99 ? -0.691 1.484 7.196 1.00 94.19 99 PRO A N 1
ATOM 790 C CA . PRO A 1 99 ? 0.203 2.632 7.134 1.00 94.19 99 PRO A CA 1
ATOM 791 C C . PRO A 1 99 ? -0.476 3.883 7.711 1.00 94.19 99 PRO A C 1
ATOM 793 O O . PRO A 1 99 ? -1.701 4.028 7.671 1.00 94.19 99 PRO A O 1
ATOM 796 N N . LEU A 1 100 ? 0.327 4.842 8.165 1.00 92.25 100 LEU A N 1
ATOM 797 C CA . LEU A 1 100 ? -0.132 6.175 8.563 1.00 92.25 100 LEU A CA 1
ATOM 798 C C . LEU A 1 100 ? -0.527 7.025 7.353 1.00 92.25 100 LEU A C 1
ATOM 800 O O . LEU A 1 100 ? -1.455 7.834 7.440 1.00 92.25 100 LEU A O 1
ATOM 804 N N . SER A 1 101 ? 0.167 6.866 6.221 1.00 92.19 101 SER A N 1
ATOM 805 C CA . SER A 1 101 ? -0.206 7.537 4.978 1.00 92.19 101 SER A CA 1
ATOM 806 C C . SER A 1 101 ? 0.016 6.698 3.722 1.00 92.19 101 SER A C 1
ATOM 808 O O . SER A 1 101 ? 0.927 5.872 3.634 1.00 92.19 101 SER A O 1
ATOM 810 N N . ILE A 1 102 ? -0.837 6.935 2.726 1.00 92.50 102 ILE A N 1
ATOM 811 C CA . ILE A 1 102 ? -0.752 6.322 1.401 1.00 92.50 102 ILE A CA 1
ATOM 812 C C . ILE A 1 102 ? -0.690 7.427 0.362 1.00 92.50 102 ILE A C 1
ATOM 814 O O . ILE A 1 102 ? -1.602 8.247 0.266 1.00 92.50 102 ILE A O 1
ATOM 818 N N . VAL A 1 103 ? 0.356 7.413 -0.458 1.00 89.12 103 VAL A N 1
ATOM 819 C CA . VAL A 1 103 ? 0.466 8.256 -1.649 1.00 89.12 103 VAL A CA 1
ATOM 820 C C . VAL A 1 103 ? 0.046 7.444 -2.866 1.00 89.12 103 VAL A C 1
ATOM 822 O O . VAL A 1 103 ? 0.664 6.433 -3.181 1.00 89.12 103 VAL A O 1
ATOM 825 N N . SER A 1 104 ? -0.987 7.880 -3.575 1.00 88.50 104 SER A N 1
ATOM 826 C CA . SER A 1 104 ? -1.473 7.183 -4.772 1.00 88.50 104 SER A CA 1
ATOM 827 C C . SER A 1 104 ? -1.697 8.137 -5.937 1.00 88.50 104 SER A C 1
ATOM 829 O O . SER A 1 104 ? -1.804 9.356 -5.757 1.00 88.50 104 SER A O 1
ATOM 831 N N . ASN A 1 105 ? -1.738 7.584 -7.149 1.00 84.00 105 ASN A N 1
ATOM 832 C CA . ASN A 1 105 ? -2.177 8.322 -8.326 1.00 84.00 105 ASN A CA 1
ATOM 833 C C . ASN A 1 105 ? -3.694 8.619 -8.253 1.00 84.00 105 ASN A C 1
ATOM 835 O O . ASN A 1 105 ? -4.385 8.282 -7.291 1.00 84.00 105 ASN A O 1
ATOM 839 N N . ARG A 1 106 ? -4.235 9.281 -9.278 1.00 80.44 106 ARG A N 1
ATOM 840 C CA . ARG A 1 106 ? -5.667 9.616 -9.349 1.00 80.44 106 ARG A CA 1
ATOM 841 C C . ARG A 1 106 ? -6.512 8.521 -10.009 1.00 80.44 106 ARG A C 1
ATOM 843 O O . ARG A 1 106 ? -7.526 8.841 -10.624 1.00 80.44 106 ARG A O 1
ATOM 850 N N . ASP A 1 107 ? -6.109 7.256 -9.903 1.00 86.75 107 ASP A N 1
ATOM 851 C CA . ASP A 1 107 ? -6.896 6.147 -10.438 1.00 86.75 107 ASP A CA 1
ATOM 852 C C . ASP A 1 107 ? -8.288 6.075 -9.787 1.00 86.75 107 ASP A C 1
ATOM 854 O O . ASP A 1 107 ? -8.467 6.329 -8.590 1.00 86.75 107 ASP A O 1
ATOM 858 N N . LYS A 1 108 ? -9.295 5.702 -10.584 1.00 88.81 108 LYS A N 1
ATOM 859 C CA . LYS A 1 108 ? -10.703 5.615 -10.163 1.00 88.81 108 LYS A CA 1
ATOM 860 C C . LYS A 1 108 ? -10.909 4.733 -8.928 1.00 88.81 108 LYS A C 1
ATOM 862 O O . LYS A 1 108 ? -11.813 5.007 -8.140 1.00 88.81 108 LYS A O 1
ATOM 867 N N . ILE A 1 109 ? -10.090 3.697 -8.741 1.00 92.12 109 ILE A N 1
ATOM 868 C CA . ILE A 1 109 ? -10.165 2.813 -7.578 1.00 92.12 109 ILE A CA 1
ATOM 869 C C . ILE A 1 109 ? -9.773 3.564 -6.306 1.00 92.12 109 ILE A C 1
ATOM 871 O O . ILE A 1 109 ? -10.542 3.553 -5.343 1.00 92.12 109 ILE A O 1
ATOM 875 N N . PHE A 1 110 ? -8.649 4.283 -6.324 1.00 88.38 110 PHE A N 1
ATOM 876 C CA . PHE A 1 110 ? -8.171 5.073 -5.182 1.00 88.38 110 PHE A CA 1
ATOM 877 C C . PHE A 1 110 ? -9.034 6.310 -4.908 1.00 88.38 110 PHE A C 1
ATOM 879 O O . PHE A 1 110 ? -9.070 6.830 -3.792 1.00 88.38 110 PHE A O 1
ATOM 886 N N . LEU A 1 111 ? -9.764 6.784 -5.921 1.00 88.56 111 LEU A N 1
ATOM 887 C CA . LEU A 1 111 ? -10.745 7.855 -5.774 1.00 88.56 111 LEU A CA 1
ATOM 888 C C . LEU A 1 111 ? -12.113 7.373 -5.280 1.00 88.56 111 LEU A C 1
ATOM 890 O O . LEU A 1 111 ? -12.908 8.214 -4.860 1.00 88.56 111 LEU A O 1
ATOM 894 N N . SER A 1 112 ? -12.397 6.070 -5.311 1.00 93.31 112 SER A N 1
ATOM 895 C CA . SER A 1 112 ? -13.715 5.543 -4.956 1.00 93.31 112 SER A CA 1
ATOM 896 C C . SER A 1 112 ? -14.092 5.841 -3.501 1.00 93.31 112 SER A C 1
ATOM 898 O O . SER A 1 112 ? -13.245 5.841 -2.608 1.00 93.31 112 SER A O 1
ATOM 900 N N . HIS A 1 113 ? -15.387 6.053 -3.253 1.00 93.75 113 HIS A N 1
ATOM 901 C CA . HIS A 1 113 ? -15.906 6.293 -1.902 1.00 93.75 113 HIS A CA 1
ATOM 902 C C . HIS A 1 113 ? -15.578 5.134 -0.954 1.00 93.75 113 HIS A C 1
ATOM 904 O O . HIS A 1 113 ? -15.164 5.352 0.176 1.00 93.75 113 HIS A O 1
ATOM 910 N N . PHE A 1 114 ? -15.694 3.894 -1.439 1.00 93.50 114 PHE A N 1
ATOM 911 C CA . PHE A 1 114 ? -15.328 2.705 -0.672 1.00 93.50 114 PHE A CA 1
ATOM 912 C C . PHE A 1 114 ? -13.874 2.756 -0.182 1.00 93.50 114 PHE A C 1
ATOM 914 O O . PHE A 1 114 ? -13.615 2.498 0.987 1.00 93.50 114 PHE A O 1
ATOM 921 N N . TRP A 1 115 ? -12.935 3.116 -1.063 1.00 94.19 115 TRP A N 1
ATOM 922 C CA . TRP A 1 115 ? -11.520 3.205 -0.705 1.00 94.19 115 TRP A CA 1
ATOM 923 C C . TRP A 1 115 ? -11.267 4.311 0.321 1.00 94.19 115 TRP A C 1
ATOM 925 O O . TRP A 1 115 ? -10.556 4.101 1.297 1.00 94.19 115 TRP A O 1
ATOM 935 N N . GLN A 1 116 ? -11.888 5.476 0.128 1.00 92.12 116 GLN A N 1
ATOM 936 C CA . GLN A 1 116 ? -11.760 6.597 1.060 1.00 92.12 116 GLN A CA 1
ATOM 937 C C . GLN A 1 116 ? -12.294 6.240 2.450 1.00 92.12 116 GLN A C 1
ATOM 939 O O . GLN A 1 116 ? -11.604 6.480 3.435 1.00 92.12 116 GLN A O 1
ATOM 944 N N . GLU A 1 117 ? -13.467 5.610 2.530 1.00 93.81 117 GLU A N 1
ATOM 945 C CA . GLU A 1 117 ? -14.060 5.211 3.807 1.00 93.81 117 GLU A CA 1
ATOM 946 C C . GLU A 1 117 ? -13.269 4.110 4.512 1.00 93.81 117 GLU A C 1
ATOM 948 O O . GLU A 1 117 ? -13.061 4.199 5.721 1.00 93.81 117 GLU A O 1
ATOM 953 N N . LEU A 1 118 ? -12.767 3.114 3.773 1.00 92.62 118 LEU A N 1
ATOM 954 C CA . LEU A 1 118 ? -11.939 2.048 4.341 1.00 92.62 118 LEU A CA 1
ATOM 955 C C . LEU A 1 118 ? -10.732 2.624 5.092 1.00 92.62 118 LEU A C 1
ATOM 957 O O . LEU A 1 118 ? -10.490 2.265 6.243 1.00 92.62 118 LEU A O 1
ATOM 961 N N . PHE A 1 119 ? -10.004 3.543 4.454 1.00 93.00 119 PHE A N 1
ATOM 962 C CA . PHE A 1 119 ? -8.804 4.128 5.049 1.00 93.00 119 PHE A CA 1
ATOM 963 C C . PHE A 1 119 ? -9.101 5.244 6.053 1.00 93.00 119 PHE A C 1
ATOM 965 O O . PHE A 1 119 ? -8.321 5.451 6.980 1.00 93.00 119 PHE A O 1
ATOM 972 N N . ARG A 1 120 ? -10.255 5.916 5.943 1.00 92.06 120 ARG A N 1
ATOM 973 C CA . ARG A 1 120 ? -10.741 6.830 6.985 1.00 92.06 120 ARG A CA 1
ATOM 974 C C . ARG A 1 120 ? -10.966 6.082 8.299 1.00 92.06 120 ARG A C 1
ATOM 976 O O . ARG A 1 120 ? -10.541 6.568 9.341 1.00 92.06 120 ARG A O 1
ATOM 983 N N . VAL A 1 121 ? -11.605 4.909 8.248 1.00 91.69 121 VAL A N 1
ATOM 984 C CA . VAL A 1 121 ? -11.868 4.076 9.435 1.00 91.69 121 VAL A CA 1
ATOM 985 C C . VAL A 1 121 ? -10.587 3.430 9.972 1.00 91.69 121 VAL A C 1
ATOM 987 O O . VAL A 1 121 ? -10.453 3.288 11.181 1.00 91.69 121 VAL A O 1
ATOM 990 N N . SER A 1 122 ? -9.615 3.098 9.115 1.00 88.31 122 SER A N 1
ATOM 991 C CA . SER A 1 122 ? -8.315 2.574 9.565 1.00 88.31 122 SER A CA 1
ATOM 992 C C . SER A 1 122 ? -7.360 3.640 10.121 1.00 88.31 122 SER A C 1
ATOM 994 O O . SER A 1 122 ? -6.244 3.300 10.505 1.00 88.31 122 SER A O 1
ATOM 996 N N . GLY A 1 123 ? -7.743 4.923 10.121 1.00 90.31 123 GLY A N 1
ATOM 997 C CA . GLY A 1 123 ? -6.881 6.028 10.562 1.00 90.31 123 GLY A CA 1
ATOM 998 C C . GLY A 1 123 ? -5.752 6.387 9.584 1.00 90.31 123 GLY A C 1
ATOM 999 O O . GLY A 1 123 ? -4.825 7.113 9.941 1.00 90.31 123 GLY A O 1
ATOM 1000 N N . THR A 1 124 ? -5.813 5.907 8.341 1.00 92.50 124 THR A N 1
ATOM 1001 C CA . THR A 1 124 ? -4.782 6.122 7.321 1.00 92.50 124 THR A CA 1
ATOM 1002 C C . THR A 1 124 ? -5.078 7.368 6.485 1.00 92.50 124 THR A C 1
ATOM 1004 O O . THR A 1 124 ? -6.148 7.515 5.891 1.00 92.50 124 THR A O 1
ATOM 1007 N N . ARG A 1 125 ? -4.094 8.263 6.347 1.00 91.12 125 ARG A N 1
ATOM 1008 C CA . ARG A 1 125 ? -4.220 9.474 5.521 1.00 91.12 125 ARG A CA 1
ATOM 1009 C C . ARG A 1 125 ? -3.980 9.172 4.043 1.00 91.12 125 ARG A C 1
ATOM 1011 O O . ARG A 1 125 ? -2.905 8.712 3.661 1.00 91.12 125 ARG A O 1
ATOM 1018 N N . LEU A 1 126 ? -4.954 9.485 3.192 1.00 91.44 126 LEU A N 1
ATOM 1019 C CA . LEU A 1 126 ? -4.829 9.324 1.742 1.00 91.44 126 LEU A CA 1
ATOM 1020 C C . LEU A 1 126 ? -4.341 10.615 1.074 1.00 91.44 126 LEU A C 1
ATOM 1022 O O . LEU A 1 126 ? -5.064 11.608 1.003 1.00 91.44 126 LEU A O 1
ATOM 1026 N N . ASN A 1 127 ? -3.142 10.560 0.504 1.00 87.12 127 ASN A N 1
ATOM 1027 C CA . ASN A 1 127 ? -2.522 11.636 -0.255 1.00 87.12 127 ASN A CA 1
ATOM 1028 C C . ASN A 1 127 ? -2.573 11.304 -1.750 1.00 87.12 127 ASN A C 1
ATOM 1030 O O . ASN A 1 127 ? -2.102 10.259 -2.198 1.00 87.12 127 ASN A O 1
ATOM 1034 N N . LYS A 1 128 ? -3.144 12.203 -2.551 1.00 81.50 128 LYS A N 1
ATOM 1035 C CA . LYS A 1 128 ? -3.280 12.008 -4.001 1.00 81.50 128 LYS A CA 1
ATOM 1036 C C . LYS A 1 128 ? -2.207 12.813 -4.714 1.00 81.50 128 LYS A C 1
ATOM 1038 O O . LYS A 1 128 ? -2.115 14.024 -4.506 1.00 81.50 128 LYS A O 1
ATOM 1043 N N . SER A 1 129 ? -1.428 12.175 -5.584 1.00 69.81 129 SER A N 1
ATOM 1044 C CA . SER A 1 129 ? -0.513 12.913 -6.451 1.00 69.81 129 SER A CA 1
ATOM 1045 C C . SER A 1 129 ? -1.316 13.836 -7.377 1.00 69.81 129 SER A C 1
ATOM 1047 O O . SER A 1 129 ? -2.458 13.556 -7.768 1.00 69.81 129 SER A O 1
ATOM 1049 N N . THR A 1 130 ? -0.768 15.013 -7.673 1.00 56.91 130 THR A N 1
ATOM 1050 C CA . THR A 1 130 ? -1.393 15.919 -8.640 1.00 56.91 130 THR A CA 1
ATOM 1051 C C . THR A 1 130 ? -0.888 15.577 -10.035 1.00 56.91 130 THR A C 1
ATOM 1053 O O . THR A 1 130 ? 0.288 15.273 -10.219 1.00 56.91 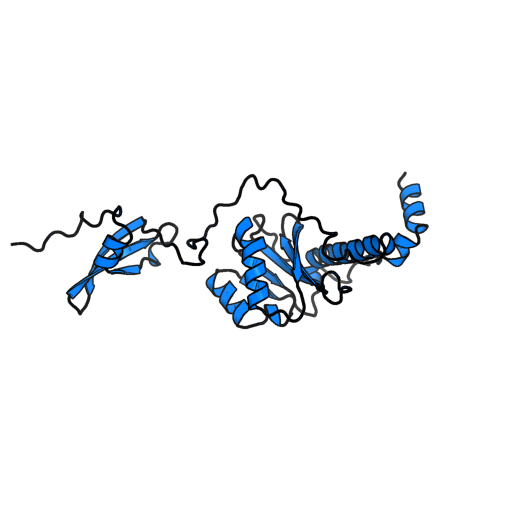130 THR A O 1
ATOM 1056 N N . THR A 1 131 ? -1.767 15.664 -11.034 1.00 45.12 131 THR A N 1
ATOM 1057 C CA . THR A 1 131 ? -1.461 15.390 -12.449 1.00 45.12 131 THR A CA 1
ATOM 1058 C C . THR A 1 131 ? -0.333 16.267 -13.015 1.00 45.12 131 THR A C 1
ATOM 1060 O O . THR A 1 131 ? 0.209 15.951 -14.067 1.00 45.12 131 THR A O 1
ATOM 1063 N N . TYR A 1 132 ? 0.030 17.349 -12.315 1.00 34.47 132 TYR A N 1
ATOM 1064 C CA . TYR A 1 132 ? 1.031 18.339 -12.719 1.00 34.47 132 TYR A CA 1
ATOM 1065 C C . TYR A 1 132 ? 2.296 18.356 -11.840 1.00 34.47 132 TYR A C 1
ATOM 1067 O O . TYR A 1 132 ? 3.196 19.144 -12.113 1.00 34.47 132 TYR A O 1
ATOM 1075 N N . HIS A 1 133 ? 2.411 17.483 -10.828 1.00 43.91 133 HIS A N 1
ATOM 1076 C CA . HIS A 1 133 ? 3.634 17.336 -10.021 1.00 43.91 133 HIS A CA 1
ATOM 1077 C C . HIS A 1 133 ? 4.159 15.887 -10.058 1.00 43.91 133 HIS A C 1
ATOM 1079 O O . HIS A 1 133 ? 4.047 15.165 -9.062 1.00 43.91 133 HIS A O 1
ATOM 1085 N N . PRO A 1 134 ? 4.804 15.458 -11.166 1.00 42.34 134 PRO A N 1
ATOM 1086 C CA . PRO A 1 134 ? 5.527 14.176 -11.232 1.00 42.34 134 PRO A CA 1
ATOM 1087 C C . PRO A 1 134 ? 6.562 14.028 -10.099 1.00 42.34 134 PRO A C 1
ATOM 1089 O O . PRO A 1 134 ? 6.886 12.939 -9.637 1.00 42.34 134 PRO A O 1
ATOM 1092 N N . GLN A 1 135 ? 7.041 15.168 -9.601 1.00 47.31 135 GLN A N 1
ATOM 1093 C CA . GLN A 1 135 ? 8.086 15.310 -8.594 1.00 47.31 135 GLN A CA 1
ATOM 1094 C C . GLN A 1 135 ? 7.694 14.749 -7.217 1.00 47.31 135 GLN A C 1
ATOM 1096 O O . GLN A 1 135 ? 8.558 14.250 -6.500 1.00 47.31 135 GLN A O 1
ATOM 1101 N N . THR A 1 136 ? 6.404 14.762 -6.860 1.00 46.84 136 THR A N 1
ATOM 1102 C CA . THR A 1 136 ? 5.916 14.290 -5.550 1.00 46.84 136 THR A CA 1
ATOM 1103 C C . THR A 1 136 ? 6.002 12.765 -5.411 1.00 46.84 136 THR A C 1
ATOM 1105 O O . THR A 1 136 ? 6.106 12.254 -4.299 1.00 46.84 136 THR A O 1
ATOM 1108 N N . ASN A 1 137 ? 6.004 12.027 -6.529 1.00 57.53 137 ASN A N 1
ATOM 1109 C CA . ASN A 1 137 ? 6.029 10.561 -6.546 1.00 57.53 137 ASN A CA 1
ATOM 1110 C C . ASN A 1 137 ? 7.220 9.972 -7.327 1.00 57.53 137 ASN A C 1
ATOM 1112 O O . ASN A 1 137 ? 7.219 8.780 -7.634 1.00 57.53 137 ASN A O 1
ATOM 1116 N N . GLY A 1 138 ? 8.251 10.772 -7.627 1.00 59.53 138 GLY A N 1
ATOM 1117 C CA . GLY A 1 138 ? 9.378 10.347 -8.469 1.00 59.53 138 GLY A CA 1
ATOM 1118 C C . GLY A 1 138 ? 10.114 9.105 -7.952 1.00 59.53 138 GLY A C 1
ATOM 1119 O O . GLY A 1 138 ? 10.643 8.324 -8.733 1.00 59.53 138 GLY A O 1
ATOM 1120 N N . GLN A 1 139 ? 10.101 8.855 -6.638 1.00 61.69 139 GLN A N 1
ATOM 1121 C CA . GLN A 1 139 ? 10.683 7.635 -6.067 1.00 61.69 139 GLN A CA 1
ATOM 1122 C C . GLN A 1 139 ? 9.897 6.371 -6.443 1.00 61.69 139 GLN A C 1
ATOM 1124 O O . GLN A 1 139 ? 10.501 5.363 -6.797 1.00 61.69 139 GLN A O 1
ATOM 1129 N N . THR A 1 140 ? 8.568 6.426 -6.398 1.00 62.38 140 THR A N 1
ATOM 1130 C CA . THR A 1 140 ? 7.703 5.318 -6.828 1.00 62.38 140 THR A CA 1
ATOM 1131 C C . THR A 1 140 ? 7.763 5.158 -8.338 1.00 62.38 140 THR A C 1
ATOM 1133 O O . THR A 1 140 ? 7.825 4.038 -8.825 1.00 62.38 140 THR A O 1
ATOM 1136 N N . GLU A 1 141 ? 7.848 6.264 -9.081 1.00 67.38 141 GLU A N 1
ATOM 1137 C CA . GLU A 1 141 ? 8.021 6.236 -10.534 1.00 67.38 141 GLU A CA 1
ATOM 1138 C C . GLU A 1 141 ? 9.318 5.515 -10.939 1.00 67.38 141 GLU A C 1
ATOM 1140 O O . GLU A 1 14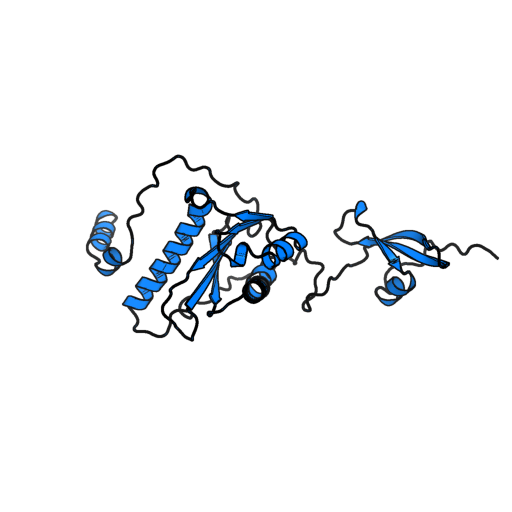1 ? 9.318 4.729 -11.882 1.00 67.38 141 GLU A O 1
ATOM 1145 N N . VAL A 1 142 ? 10.417 5.714 -10.200 1.00 70.31 142 VAL A N 1
ATOM 1146 C CA . VAL A 1 142 ? 11.676 4.985 -10.431 1.00 70.31 142 VAL A CA 1
ATOM 1147 C C . VAL A 1 142 ? 11.510 3.485 -10.179 1.00 70.31 142 VAL A C 1
ATOM 1149 O O . VAL A 1 142 ? 12.005 2.685 -10.974 1.00 70.31 142 VAL A O 1
ATOM 1152 N N . VAL A 1 143 ? 10.798 3.089 -9.118 1.00 69.12 143 VAL A N 1
ATOM 1153 C CA . VAL A 1 143 ? 10.527 1.669 -8.832 1.00 69.12 143 VAL A CA 1
ATOM 1154 C C . VAL A 1 143 ? 9.623 1.060 -9.906 1.00 69.12 143 VAL A C 1
ATOM 1156 O O . VAL A 1 143 ? 9.958 0.009 -10.450 1.00 69.12 143 VAL A O 1
ATOM 1159 N N . ASN A 1 144 ? 8.546 1.747 -10.292 1.00 71.00 144 ASN A N 1
ATOM 1160 C CA . ASN A 1 144 ? 7.620 1.302 -11.336 1.00 71.00 144 ASN A CA 1
ATOM 1161 C C . ASN A 1 144 ? 8.330 1.163 -12.685 1.00 71.00 144 ASN A C 1
ATOM 1163 O O . ASN A 1 144 ? 8.232 0.123 -13.333 1.00 71.00 144 ASN A O 1
ATOM 1167 N N . ARG A 1 145 ? 9.150 2.152 -13.063 1.00 72.50 145 ARG A N 1
ATOM 1168 C CA . ARG A 1 145 ? 9.978 2.094 -14.275 1.00 72.50 145 ARG A CA 1
ATOM 1169 C C . ARG A 1 145 ? 10.975 0.940 -14.220 1.00 72.50 145 ARG A C 1
ATOM 1171 O O . ARG A 1 145 ? 11.201 0.280 -15.234 1.00 72.50 145 ARG A O 1
ATOM 1178 N N . GLY A 1 146 ? 11.563 0.677 -13.054 1.00 74.44 146 GLY A N 1
ATOM 1179 C CA . GLY A 1 146 ? 12.439 -0.472 -12.831 1.00 74.44 146 GLY A CA 1
ATOM 1180 C C . GLY A 1 146 ? 11.722 -1.799 -13.077 1.00 74.44 146 GLY A C 1
ATOM 1181 O O . GLY A 1 146 ? 12.252 -2.658 -13.779 1.00 74.44 146 GLY A O 1
ATOM 1182 N N . VAL A 1 147 ? 10.497 -1.935 -12.570 1.00 72.81 147 VAL A N 1
ATOM 1183 C CA . VAL A 1 147 ? 9.662 -3.137 -12.714 1.00 72.81 147 VAL A CA 1
ATOM 1184 C C . VAL A 1 147 ? 9.224 -3.334 -14.159 1.00 72.81 147 VAL A C 1
ATOM 1186 O O . VAL A 1 147 ? 9.397 -4.422 -14.699 1.00 72.81 147 VAL A O 1
ATOM 1189 N N . GLU A 1 148 ? 8.743 -2.287 -14.828 1.00 73.88 148 GLU A N 1
ATOM 1190 C CA . GLU A 1 148 ? 8.414 -2.351 -16.255 1.00 73.88 148 GLU A CA 1
ATOM 1191 C C . GLU A 1 148 ? 9.629 -2.728 -17.104 1.00 73.88 148 GLU A C 1
ATOM 1193 O O . GLU A 1 148 ? 9.536 -3.589 -17.978 1.00 73.88 148 GLU A O 1
ATOM 1198 N N . THR A 1 149 ? 10.783 -2.111 -16.838 1.00 71.38 149 THR A N 1
ATOM 1199 C CA . THR A 1 149 ? 12.030 -2.409 -17.554 1.00 71.38 149 THR A CA 1
ATOM 1200 C C . THR A 1 149 ? 12.451 -3.858 -17.325 1.00 71.38 149 THR A C 1
ATOM 1202 O O . THR A 1 149 ? 12.830 -4.541 -18.273 1.00 71.38 149 THR A O 1
ATOM 1205 N N . TYR A 1 150 ? 12.353 -4.351 -16.088 1.00 74.81 150 TYR A N 1
ATOM 1206 C CA . TYR A 1 150 ? 12.650 -5.741 -15.755 1.00 74.81 150 TYR A CA 1
ATOM 1207 C C . TYR A 1 150 ? 11.727 -6.708 -16.503 1.00 74.81 150 TYR A C 1
ATOM 1209 O O . TYR A 1 150 ? 12.212 -7.629 -17.158 1.00 74.81 150 TYR A O 1
ATOM 1217 N N . LEU A 1 151 ? 10.414 -6.463 -16.478 1.00 69.50 151 LEU A N 1
ATOM 1218 C CA . LEU A 1 151 ? 9.433 -7.281 -17.195 1.00 69.50 151 LEU A CA 1
ATOM 1219 C C . LEU A 1 151 ? 9.687 -7.270 -18.712 1.00 69.50 151 LEU A C 1
ATOM 1221 O O . LEU A 1 151 ? 9.623 -8.318 -19.355 1.00 69.50 151 LEU A O 1
ATOM 1225 N N . ARG A 1 152 ? 10.043 -6.120 -19.299 1.00 68.44 152 ARG A N 1
ATOM 1226 C CA . ARG A 1 152 ? 10.416 -6.019 -20.722 1.00 68.44 152 ARG A CA 1
ATOM 1227 C C . ARG A 1 152 ? 11.673 -6.825 -21.048 1.00 68.44 152 ARG A C 1
ATOM 1229 O O . ARG A 1 152 ? 11.676 -7.583 -22.007 1.00 68.44 152 ARG A O 1
ATOM 1236 N N . LEU A 1 153 ? 12.726 -6.709 -20.242 1.00 65.81 153 LEU A N 1
ATOM 1237 C CA . LEU A 1 153 ? 13.972 -7.450 -20.464 1.00 65.81 153 LEU A CA 1
ATOM 1238 C C . LEU A 1 153 ? 13.767 -8.963 -20.334 1.00 65.81 153 LEU A C 1
ATOM 1240 O O . LEU A 1 153 ? 14.188 -9.721 -21.204 1.00 65.81 153 LEU A O 1
ATOM 1244 N N . PHE A 1 154 ? 13.051 -9.392 -19.296 1.00 65.62 154 PHE A N 1
ATOM 1245 C CA . PHE A 1 154 ? 12.798 -10.806 -19.029 1.00 65.62 154 PHE A CA 1
ATOM 1246 C C . PHE A 1 154 ? 12.007 -11.495 -20.152 1.00 65.62 154 PHE A C 1
ATOM 1248 O O . PHE A 1 154 ? 12.172 -12.689 -20.399 1.00 65.62 154 PHE A O 1
ATOM 1255 N N . THR A 1 155 ? 11.157 -10.736 -20.844 1.00 59.81 155 THR A N 1
ATOM 1256 C CA . THR A 1 155 ? 10.289 -11.231 -21.925 1.00 59.81 155 THR A CA 1
ATOM 1257 C C . THR A 1 155 ? 10.959 -11.205 -23.294 1.00 59.81 155 THR A C 1
ATOM 1259 O O . THR A 1 155 ? 10.560 -11.955 -24.179 1.00 59.81 155 THR A O 1
ATOM 1262 N N . VAL A 1 156 ? 12.005 -10.391 -23.467 1.00 59.12 156 VAL A N 1
ATOM 1263 C CA . VAL A 1 156 ? 12.876 -10.435 -24.651 1.00 59.12 156 VAL A CA 1
ATOM 1264 C C . VAL A 1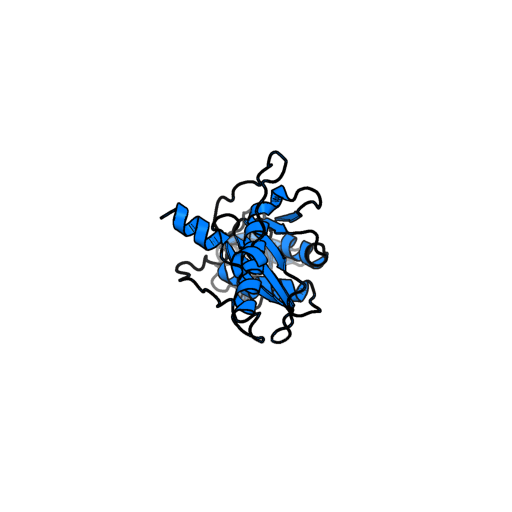 156 ? 13.768 -11.681 -24.629 1.00 59.12 156 VAL A C 1
ATOM 1266 O O . VAL A 1 156 ? 14.035 -12.245 -25.686 1.00 59.12 156 VAL A O 1
ATOM 1269 N N . GLU A 1 157 ? 14.200 -12.133 -23.449 1.00 54.06 157 GLU A N 1
ATOM 1270 C CA . GLU A 1 157 ? 15.028 -13.342 -23.310 1.00 54.06 157 GLU A CA 1
ATOM 1271 C C . GLU A 1 157 ? 14.213 -14.648 -23.279 1.00 54.06 157 GLU A C 1
ATOM 1273 O O . GLU A 1 157 ? 14.703 -15.676 -23.741 1.00 54.06 157 GLU A O 1
ATOM 1278 N N . ASN A 1 158 ? 12.968 -14.626 -22.782 1.00 51.94 158 ASN A N 1
ATOM 1279 C CA . ASN A 1 158 ? 12.126 -15.819 -22.628 1.00 51.94 158 ASN A CA 1
ATOM 1280 C C . ASN A 1 158 ? 10.789 -15.666 -23.383 1.00 51.94 158 ASN A C 1
ATOM 1282 O O . ASN A 1 158 ? 9.943 -14.857 -23.002 1.00 51.94 158 ASN A O 1
ATOM 1286 N N . HIS A 1 159 ? 10.564 -16.467 -24.432 1.00 48.03 159 HIS A N 1
ATOM 1287 C CA . HIS A 1 159 ? 9.282 -16.545 -25.157 1.00 48.03 159 HIS A CA 1
ATOM 1288 C C . HIS A 1 159 ? 8.080 -16.876 -24.218 1.00 48.03 159 HIS A C 1
ATOM 1290 O O . HIS A 1 159 ? 8.260 -17.526 -23.185 1.00 48.03 159 HIS A O 1
ATOM 1296 N N . PRO A 1 160 ? 6.841 -16.431 -24.537 1.00 50.81 160 PRO A N 1
ATOM 1297 C CA . PRO A 1 160 ? 5.791 -16.127 -23.550 1.00 50.81 160 PRO A CA 1
ATOM 1298 C C . PRO A 1 160 ? 5.062 -17.378 -23.031 1.00 50.81 160 PRO A C 1
ATOM 1300 O O . PRO A 1 160 ? 4.452 -18.097 -23.825 1.00 50.81 160 PRO A O 1
ATOM 1303 N N . PRO A 1 161 ? 5.079 -17.645 -21.703 1.00 50.66 161 PRO A N 1
ATOM 1304 C CA . PRO A 1 161 ? 3.869 -17.350 -20.908 1.00 50.66 161 PRO A CA 1
ATOM 1305 C C . PRO A 1 161 ? 4.067 -16.826 -19.452 1.00 50.66 161 PRO A C 1
ATOM 1307 O O . PRO A 1 161 ? 3.100 -16.796 -18.691 1.00 50.66 161 PRO A O 1
ATOM 1310 N N . TYR A 1 162 ? 5.258 -16.397 -19.013 1.00 50.59 162 TYR A N 1
ATOM 1311 C CA . TYR A 1 162 ? 5.584 -16.246 -17.569 1.00 50.59 162 TYR A CA 1
ATOM 1312 C C . TYR A 1 162 ? 5.531 -14.819 -16.953 1.00 50.59 162 TYR A C 1
ATOM 1314 O O . TYR A 1 162 ? 6.271 -14.530 -16.015 1.00 50.59 162 TYR A O 1
ATOM 1322 N N . TYR A 1 163 ? 4.657 -13.908 -17.399 1.00 52.78 163 TYR A N 1
ATOM 1323 C CA . TYR A 1 163 ? 4.726 -12.491 -16.968 1.00 52.78 163 TYR A CA 1
ATOM 1324 C C . TYR A 1 163 ? 4.444 -12.220 -15.461 1.00 52.78 163 TYR A C 1
ATOM 1326 O O . TYR A 1 163 ? 5.182 -11.429 -14.881 1.00 52.78 163 TYR A O 1
ATOM 1334 N N . PRO A 1 164 ? 3.474 -12.862 -14.766 1.00 48.81 164 PRO A N 1
ATOM 1335 C CA . PRO A 1 164 ? 3.233 -12.619 -13.334 1.00 48.81 164 PRO A CA 1
ATOM 1336 C C . PRO A 1 164 ? 4.028 -13.545 -12.404 1.00 48.81 164 PRO A C 1
ATOM 1338 O O . PRO A 1 164 ? 4.054 -13.327 -11.199 1.00 48.81 164 PRO A O 1
ATOM 1341 N N . MET A 1 165 ? 4.644 -14.603 -12.940 1.00 45.06 165 MET A N 1
ATOM 1342 C CA . MET A 1 165 ? 5.402 -15.591 -12.156 1.00 45.06 165 MET A CA 1
ATOM 1343 C C . MET A 1 165 ? 6.899 -15.267 -12.061 1.00 45.06 165 MET A C 1
ATOM 1345 O O . MET A 1 165 ? 7.598 -15.882 -11.258 1.00 45.06 165 MET A O 1
ATOM 1349 N N . ALA A 1 166 ? 7.401 -14.319 -12.862 1.00 46.88 166 ALA A N 1
ATOM 1350 C CA . ALA A 1 166 ? 8.806 -13.907 -12.831 1.00 46.88 166 ALA A CA 1
ATOM 1351 C C . ALA A 1 166 ? 9.167 -13.115 -11.561 1.00 46.88 166 ALA A C 1
ATOM 1353 O O . ALA A 1 166 ? 10.305 -13.170 -11.095 1.00 46.88 166 ALA A O 1
ATOM 1354 N N . LEU A 1 167 ? 8.193 -12.432 -10.951 1.00 49.00 167 LEU A N 1
ATOM 1355 C CA . LEU A 1 167 ? 8.356 -11.830 -9.632 1.00 49.00 167 LEU A CA 1
ATOM 1356 C C . LEU A 1 167 ? 8.172 -12.926 -8.581 1.00 49.00 167 LEU A C 1
ATOM 1358 O O . LEU A 1 167 ? 7.072 -13.177 -8.087 1.00 49.00 167 LEU A O 1
ATOM 1362 N N . LYS A 1 168 ? 9.262 -13.628 -8.257 1.00 46.31 168 LYS A N 1
ATOM 1363 C CA . LYS A 1 168 ? 9.272 -14.526 -7.100 1.00 46.31 168 LYS A CA 1
ATOM 1364 C C . LYS A 1 168 ? 8.940 -13.700 -5.861 1.00 46.31 168 LYS A C 1
ATOM 1366 O O . LYS A 1 168 ? 9.592 -12.691 -5.605 1.00 46.31 168 LYS A O 1
ATOM 1371 N N . LYS A 1 169 ? 7.946 -14.147 -5.089 1.00 45.91 169 LYS A N 1
ATOM 1372 C CA . LYS A 1 169 ? 7.623 -13.579 -3.778 1.00 45.91 169 LYS A CA 1
ATOM 1373 C C . LYS A 1 169 ? 8.881 -13.654 -2.910 1.00 45.91 169 LYS A C 1
ATOM 1375 O O . LYS A 1 169 ? 9.230 -14.726 -2.420 1.00 45.91 169 LYS A O 1
ATOM 1380 N N . LEU A 1 170 ? 9.585 -12.535 -2.762 1.00 42.97 170 LEU A N 1
ATOM 1381 C CA . LEU A 1 170 ? 10.714 -12.434 -1.849 1.00 42.97 170 LEU A CA 1
ATOM 1382 C C . LEU A 1 170 ? 10.148 -12.229 -0.446 1.00 42.97 170 LEU A C 1
ATOM 1384 O O . LEU A 1 170 ? 10.001 -11.104 0.027 1.00 42.97 170 LEU A O 1
ATOM 1388 N N . ILE A 1 171 ? 9.796 -13.333 0.206 1.00 46.25 171 ILE A N 1
ATOM 1389 C CA . ILE A 1 171 ? 9.541 -13.333 1.643 1.00 46.25 171 ILE A CA 1
ATOM 1390 C C . ILE A 1 171 ? 10.922 -13.249 2.291 1.00 46.25 171 ILE A C 1
ATOM 1392 O O . ILE A 1 171 ? 11.614 -14.258 2.411 1.00 46.25 171 ILE A O 1
ATOM 1396 N N . GLY A 1 172 ? 11.371 -12.034 2.611 1.00 44.22 172 GLY A N 1
ATOM 1397 C CA . GLY A 1 172 ? 12.541 -11.869 3.471 1.00 44.22 172 GLY A CA 1
ATOM 1398 C C . GLY A 1 172 ? 12.287 -12.546 4.824 1.00 44.22 172 GLY A C 1
ATOM 1399 O O . GLY A 1 172 ? 11.124 -12.798 5.158 1.00 44.22 172 GLY A O 1
ATOM 1400 N N . PRO A 1 173 ? 13.331 -12.854 5.610 1.00 39.69 173 PRO A N 1
ATOM 1401 C CA . PRO A 1 173 ? 13.140 -13.270 6.991 1.00 39.69 173 PRO A CA 1
ATOM 1402 C C . PRO A 1 173 ? 12.438 -12.123 7.729 1.00 39.69 173 PRO A C 1
ATOM 1404 O O . PRO A 1 173 ? 13.043 -11.124 8.103 1.00 39.69 173 PRO A O 1
ATOM 1407 N N . HIS A 1 174 ? 11.119 -12.230 7.858 1.00 45.12 174 HIS A N 1
ATOM 1408 C CA . HIS A 1 174 ? 10.316 -11.367 8.704 1.00 45.12 174 HIS A CA 1
ATOM 1409 C C . HIS A 1 174 ? 10.586 -11.790 10.149 1.00 45.12 174 HIS A C 1
ATOM 1411 O O . HIS A 1 174 ? 9.798 -12.515 10.743 1.00 45.12 174 HIS A O 1
ATOM 1417 N N . GLU A 1 175 ? 11.739 -11.400 10.695 1.00 44.03 175 GLU A N 1
ATOM 1418 C CA . GLU A 1 175 ? 12.080 -11.702 12.094 1.00 44.03 175 GLU A CA 1
ATOM 1419 C C . GLU A 1 175 ? 11.220 -10.912 13.078 1.00 44.03 175 GLU A C 1
ATOM 1421 O O . GLU A 1 175 ? 11.047 -11.330 14.213 1.00 44.03 175 GLU A O 1
ATOM 1426 N N . ASN A 1 176 ? 10.590 -9.832 12.621 1.00 47.25 176 ASN A N 1
ATOM 1427 C CA . ASN A 1 176 ? 9.610 -9.102 13.400 1.00 47.25 176 ASN A CA 1
ATOM 1428 C C . ASN A 1 176 ? 8.372 -8.905 12.531 1.00 47.25 176 ASN A C 1
ATOM 1430 O O . ASN A 1 176 ? 8.259 -7.913 11.810 1.00 47.25 176 ASN A O 1
ATOM 1434 N N . ALA A 1 177 ? 7.443 -9.866 12.573 1.00 44.06 177 ALA A N 1
ATOM 1435 C CA . ALA A 1 177 ? 6.048 -9.500 12.374 1.00 44.06 177 ALA A CA 1
ATOM 1436 C C . ALA A 1 177 ? 5.785 -8.407 13.408 1.00 44.06 177 ALA A C 1
ATOM 1438 O O . ALA A 1 177 ? 5.862 -8.675 14.609 1.00 44.06 177 ALA A O 1
ATOM 1439 N N . GLN A 1 178 ? 5.608 -7.161 12.964 1.00 44.44 178 GLN A N 1
ATOM 1440 C CA . GLN A 1 178 ? 5.167 -6.151 13.906 1.00 44.44 178 GLN A CA 1
ATOM 1441 C C . GLN A 1 178 ? 3.845 -6.666 14.466 1.00 44.44 178 GLN A C 1
ATOM 1443 O O . GLN A 1 178 ? 2.993 -7.067 13.665 1.00 44.44 178 GLN A O 1
ATOM 1448 N N . PRO A 1 179 ? 3.689 -6.751 15.800 1.00 40.22 179 PRO A N 1
ATOM 1449 C CA . PRO A 1 179 ? 2.398 -7.073 16.363 1.00 40.22 179 PRO A CA 1
ATOM 1450 C C . PRO A 1 179 ? 1.449 -6.059 15.759 1.00 40.22 179 PRO A C 1
ATOM 1452 O O . PRO A 1 179 ? 1.673 -4.848 15.839 1.00 40.22 179 PRO A O 1
ATOM 1455 N N . THR A 1 180 ? 0.472 -6.571 15.026 1.00 39.31 180 THR A N 1
ATOM 1456 C CA . THR A 1 180 ? -0.514 -5.738 14.385 1.00 39.31 180 THR A CA 1
ATOM 1457 C C . THR A 1 180 ? -1.082 -4.853 15.486 1.00 39.31 180 THR A C 1
ATOM 1459 O O . THR A 1 180 ? -1.618 -5.374 16.463 1.00 39.31 180 THR A O 1
ATOM 1462 N N . ILE A 1 181 ? -0.932 -3.530 15.375 1.00 49.53 181 ILE A N 1
ATOM 1463 C CA . ILE A 1 181 ? -1.648 -2.580 16.238 1.00 49.53 181 ILE A CA 1
ATOM 1464 C C . ILE A 1 181 ? -3.109 -2.630 15.783 1.00 49.53 181 ILE A C 1
ATOM 1466 O O . ILE A 1 181 ? -3.598 -1.743 15.092 1.00 49.53 181 ILE A O 1
ATOM 1470 N N . GLN A 1 182 ? -3.756 -3.778 15.965 1.00 49.59 182 GLN A N 1
ATOM 1471 C CA . GLN A 1 182 ? -5.046 -4.085 15.380 1.00 49.59 182 GLN A CA 1
ATOM 1472 C C . GLN A 1 182 ? -5.800 -4.968 16.352 1.00 49.59 182 GLN A C 1
ATOM 1474 O O . GLN A 1 182 ? -5.637 -6.185 16.413 1.00 49.59 182 GLN A O 1
ATOM 1479 N N . HIS A 1 183 ? -6.691 -4.302 17.064 1.00 53.66 183 HIS A N 1
ATOM 1480 C CA . HIS A 1 183 ? -7.915 -4.823 17.640 1.00 53.66 183 HIS A CA 1
ATOM 1481 C C . HIS A 1 183 ? -8.805 -5.472 16.567 1.00 53.66 183 HIS A C 1
ATOM 1483 O O . HIS A 1 183 ? -9.971 -5.126 16.481 1.00 53.66 183 HIS A O 1
ATOM 1489 N N . ILE A 1 184 ? -8.300 -6.340 15.684 1.00 50.00 184 ILE A N 1
ATOM 1490 C CA . ILE A 1 184 ? -9.080 -7.010 14.635 1.00 50.00 184 ILE A CA 1
ATOM 1491 C C . ILE A 1 184 ? -8.588 -8.457 14.498 1.00 50.00 184 ILE A C 1
ATOM 1493 O O . ILE A 1 184 ? -7.397 -8.707 14.330 1.00 50.00 184 ILE A O 1
ATOM 1497 N N . THR A 1 185 ? -9.501 -9.425 14.597 1.00 54.34 185 THR A N 1
ATOM 1498 C CA . THR A 1 185 ? -9.199 -10.861 14.491 1.00 54.34 185 THR A CA 1
ATOM 1499 C C . THR A 1 185 ? -8.986 -11.307 13.039 1.00 54.34 185 THR A C 1
ATOM 1501 O O . THR A 1 185 ? -9.332 -10.605 12.091 1.00 54.34 185 THR A O 1
ATOM 1504 N N . GLU A 1 186 ? -8.503 -12.540 12.841 1.00 51.00 186 GLU A N 1
ATOM 1505 C CA . GLU A 1 186 ? -8.387 -13.192 11.521 1.00 51.00 186 GLU A CA 1
ATOM 1506 C C . GLU A 1 186 ? -9.724 -13.312 10.759 1.00 51.00 186 GLU A C 1
ATOM 1508 O O . GLU A 1 186 ? -9.735 -13.588 9.560 1.00 51.00 186 GLU A O 1
ATOM 1513 N N . LYS A 1 187 ? -10.855 -13.092 11.444 1.00 57.94 187 LYS A N 1
ATOM 1514 C CA . LYS A 1 187 ? -12.206 -13.060 10.867 1.00 57.94 187 LYS A CA 1
ATOM 1515 C C . LYS A 1 187 ? -12.692 -11.649 10.518 1.00 57.94 187 LYS A C 1
ATOM 1517 O O . LYS A 1 187 ? -13.841 -11.504 10.118 1.00 57.94 187 LYS A O 1
ATOM 1522 N N . PHE A 1 188 ? -11.834 -10.633 10.635 1.00 50.78 188 PHE A N 1
ATOM 1523 C CA . PHE A 1 188 ? -12.176 -9.215 10.461 1.00 50.78 188 PHE A CA 1
ATOM 1524 C C . PHE A 1 188 ? -13.153 -8.664 11.514 1.00 50.78 188 PHE A C 1
ATOM 1526 O O . PHE A 1 188 ? -13.869 -7.699 11.254 1.00 50.78 188 PHE A O 1
ATOM 1533 N N . GLU A 1 189 ? -13.181 -9.254 12.708 1.00 50.41 189 GLU A N 1
ATOM 1534 C CA . GLU A 1 189 ? -14.000 -8.775 13.828 1.00 50.41 189 GLU A CA 1
ATOM 1535 C C . GLU A 1 189 ? -13.154 -7.886 14.734 1.00 50.41 189 GLU A C 1
ATOM 1537 O O . GLU A 1 189 ? -12.028 -8.261 15.062 1.00 50.41 189 GLU A O 1
ATOM 1542 N N . TRP A 1 190 ? -13.680 -6.735 15.161 1.00 56.09 190 TRP A N 1
ATOM 1543 C CA . TRP A 1 190 ? -12.972 -5.887 16.117 1.00 56.09 190 TRP A CA 1
ATOM 1544 C C . TRP A 1 190 ? -12.800 -6.619 17.459 1.00 56.09 190 TRP A C 1
ATOM 1546 O O . TRP A 1 190 ? -13.774 -7.031 18.081 1.00 56.09 190 TRP A O 1
ATOM 1556 N N . LYS A 1 191 ? -11.554 -6.792 17.901 1.00 63.59 191 LYS A N 1
ATOM 1557 C CA . LYS A 1 191 ? -11.163 -7.354 19.194 1.00 63.59 191 LYS A CA 1
ATOM 1558 C C . LYS A 1 191 ? -10.757 -6.225 20.136 1.00 63.59 191 LYS A C 1
ATOM 1560 O O . LYS A 1 191 ? -9.572 -5.925 20.282 1.00 63.59 191 LYS A O 1
ATOM 1565 N N . SER A 1 192 ? -11.738 -5.596 20.767 1.00 69.81 192 SER A N 1
ATOM 1566 C CA . SER A 1 192 ? -11.481 -4.732 21.912 1.00 69.81 192 SER A CA 1
ATOM 1567 C C . SER A 1 192 ? -11.184 -5.611 23.136 1.00 69.81 192 SER A C 1
ATOM 1569 O O . SER A 1 192 ? -11.850 -6.623 23.373 1.00 69.81 192 SER A O 1
ATOM 1571 N N . VAL A 1 193 ? -10.119 -5.292 23.871 1.00 81.50 193 VAL A N 1
ATOM 1572 C CA . VAL A 1 193 ? -9.791 -5.949 25.143 1.00 81.50 193 VAL A CA 1
ATOM 1573 C C . VAL A 1 193 ? -10.018 -4.910 26.234 1.00 81.50 193 VAL A C 1
ATOM 1575 O O . VAL A 1 193 ? -9.422 -3.832 26.160 1.00 81.50 193 VAL A O 1
ATOM 1578 N N . PRO A 1 194 ? -10.917 -5.163 27.195 1.00 86.06 194 PRO A N 1
ATOM 1579 C CA . PRO A 1 194 ? -11.124 -4.243 28.298 1.00 86.06 194 PRO A CA 1
ATOM 1580 C C . PRO A 1 194 ? -9.913 -4.278 29.230 1.00 86.06 194 PRO A C 1
ATOM 1582 O O . PRO A 1 194 ? -9.493 -5.347 29.669 1.00 86.06 194 PRO A O 1
ATOM 1585 N N . GLU A 1 195 ? -9.355 -3.105 29.510 1.00 85.62 195 GLU A N 1
ATOM 1586 C CA . GLU A 1 195 ? -8.221 -2.923 30.418 1.00 85.62 195 GLU A CA 1
ATOM 1587 C C . GLU A 1 195 ? -8.709 -2.730 31.855 1.00 85.62 195 GLU A C 1
ATOM 1589 O O . GLU A 1 195 ? -8.227 -3.381 32.777 1.00 85.62 195 GLU A O 1
ATOM 1594 N N . GLU A 1 196 ? -9.683 -1.838 32.046 1.00 86.44 196 GLU A N 1
ATOM 1595 C CA . GLU A 1 196 ? -10.161 -1.444 33.369 1.00 86.44 196 GLU A CA 1
ATOM 1596 C C . GLU A 1 196 ? -11.612 -0.958 33.299 1.00 86.44 196 GLU A C 1
ATOM 1598 O O . GLU A 1 196 ? -12.008 -0.281 32.347 1.00 86.44 196 GLU A O 1
ATOM 1603 N N . VAL A 1 197 ? -12.404 -1.264 34.329 1.00 88.38 197 VAL A N 1
ATOM 1604 C CA . VAL A 1 197 ? -13.715 -0.636 34.527 1.00 88.38 197 VAL A CA 1
ATOM 1605 C C . VAL A 1 197 ? -13.566 0.575 35.432 1.00 88.38 197 VAL A C 1
ATOM 1607 O O . VAL A 1 197 ? -13.156 0.470 36.587 1.00 88.38 197 VAL A O 1
ATOM 1610 N N . LEU A 1 198 ? -13.929 1.734 34.894 1.00 86.50 198 LEU A N 1
ATOM 1611 C CA . LEU A 1 198 ? -13.743 3.025 35.542 1.00 86.50 198 LEU A CA 1
ATOM 1612 C C . LEU A 1 198 ? -14.939 3.390 36.422 1.00 86.50 198 LEU A C 1
ATOM 1614 O O . LEU A 1 198 ? -14.769 3.840 37.556 1.00 86.50 198 LEU A O 1
ATOM 1618 N N . GLU A 1 199 ? -16.151 3.195 35.899 1.00 86.62 199 GLU A N 1
ATOM 1619 C CA . GLU A 1 199 ? -17.397 3.638 36.524 1.00 86.62 199 GLU A CA 1
ATOM 1620 C C . GLU A 1 199 ? -18.557 2.679 36.240 1.00 86.62 199 GLU A C 1
ATOM 1622 O O . GLU A 1 199 ? -18.522 1.877 35.309 1.00 86.62 199 GLU A O 1
ATOM 1627 N N . TYR A 1 200 ? -19.612 2.803 37.044 1.00 88.56 200 TYR A N 1
ATOM 1628 C CA . TYR A 1 200 ? -20.850 2.039 36.932 1.00 88.56 200 TYR A CA 1
ATOM 1629 C C . TYR A 1 200 ? -22.018 3.015 36.887 1.00 88.56 200 TYR A C 1
ATOM 1631 O O . TYR A 1 200 ? -22.039 4.001 37.630 1.00 88.56 200 TYR A O 1
ATOM 1639 N N . ARG A 1 201 ? -23.024 2.728 36.064 1.00 87.38 201 ARG A N 1
ATOM 1640 C CA . ARG A 1 201 ? -24.279 3.483 36.064 1.00 87.38 201 ARG A CA 1
ATOM 1641 C C . ARG A 1 201 ? -25.465 2.575 35.799 1.00 87.38 201 ARG A C 1
ATOM 1643 O O . ARG A 1 201 ? -25.324 1.508 35.212 1.00 87.38 201 ARG A O 1
ATOM 1650 N N . GLN A 1 202 ? -26.644 3.047 36.177 1.00 89.56 202 GLN A N 1
ATOM 1651 C CA . GLN A 1 202 ? -27.896 2.497 35.673 1.00 89.56 202 GLN A CA 1
ATOM 1652 C C . GLN A 1 202 ? -28.411 3.393 34.555 1.00 89.56 202 GLN A C 1
ATOM 1654 O O . GLN A 1 202 ? -28.445 4.621 34.692 1.00 89.56 202 GLN A O 1
ATOM 1659 N N . ASN A 1 203 ? -28.796 2.783 33.440 1.00 83.19 203 ASN A N 1
ATOM 1660 C CA . ASN A 1 203 ? -29.473 3.504 32.377 1.00 83.19 203 ASN A CA 1
ATOM 1661 C C . ASN A 1 203 ? -30.944 3.776 32.755 1.00 83.19 203 ASN A C 1
ATOM 1663 O O . ASN A 1 203 ? -31.440 3.365 33.805 1.00 83.19 203 ASN A O 1
ATOM 1667 N N . LYS A 1 204 ? -31.673 4.492 31.891 1.00 83.56 204 LYS A N 1
ATOM 1668 C CA . LYS A 1 204 ? -33.087 4.846 32.132 1.00 83.56 204 LYS A CA 1
ATOM 1669 C C . LYS A 1 204 ? -34.028 3.635 32.219 1.00 83.56 204 LYS A C 1
ATOM 1671 O O . LYS A 1 204 ? -35.164 3.807 32.642 1.00 83.56 204 LYS A O 1
ATOM 1676 N N . ALA A 1 205 ? -33.576 2.458 31.791 1.00 85.31 205 ALA A N 1
ATOM 1677 C CA . ALA A 1 205 ? -34.306 1.198 31.843 1.00 85.31 205 ALA A CA 1
ATOM 1678 C C . ALA A 1 205 ? -33.880 0.322 33.040 1.00 85.31 205 ALA A C 1
ATOM 1680 O O . ALA A 1 205 ? -34.162 -0.871 33.039 1.00 85.31 205 ALA A O 1
ATOM 1681 N N . GLU A 1 206 ? -33.188 0.900 34.032 1.00 85.00 206 GLU A N 1
ATOM 1682 C CA . GLU A 1 206 ? -32.686 0.218 35.237 1.00 85.00 206 GLU A CA 1
ATOM 1683 C C . GLU A 1 206 ? -31.655 -0.895 34.966 1.00 85.00 206 GLU A C 1
ATOM 1685 O O . GLU A 1 206 ? -31.324 -1.674 35.860 1.00 85.00 206 GLU A O 1
ATOM 1690 N N . GLN A 1 207 ? -31.083 -0.945 33.760 1.00 86.31 207 GLN A N 1
ATOM 1691 C CA . GLN A 1 207 ? -30.021 -1.890 33.415 1.00 86.31 207 GLN A CA 1
ATOM 1692 C C . GLN A 1 207 ? -28.653 -1.316 33.783 1.00 86.31 207 GLN A C 1
ATOM 1694 O O . GLN A 1 207 ? -28.403 -0.116 33.629 1.00 86.31 207 GLN A O 1
ATOM 1699 N N . TRP A 1 208 ? -27.766 -2.186 34.261 1.00 86.62 208 TRP A N 1
ATOM 1700 C CA . TRP A 1 208 ? -26.411 -1.818 34.653 1.00 86.62 208 TRP A CA 1
ATOM 1701 C C . TRP A 1 208 ? -25.483 -1.714 33.444 1.00 86.62 208 TRP A C 1
ATOM 1703 O O . TRP A 1 208 ? -25.368 -2.641 32.643 1.00 86.62 208 TRP A O 1
ATOM 1713 N N . GLU A 1 209 ? -24.781 -0.590 33.362 1.00 91.38 209 GLU A N 1
ATOM 1714 C CA . GLU A 1 209 ? -23.727 -0.329 32.388 1.00 91.38 209 GLU A CA 1
ATOM 1715 C C . GLU A 1 209 ? -22.415 -0.024 33.115 1.00 91.38 209 GLU A C 1
ATOM 1717 O O . GLU A 1 209 ? -22.401 0.595 34.186 1.00 91.38 209 GLU A O 1
ATOM 1722 N N . VAL A 1 210 ? -21.309 -0.441 32.508 1.00 90.19 210 VAL A N 1
ATOM 1723 C CA . VAL A 1 210 ? -19.945 -0.234 32.991 1.00 90.19 210 VAL A CA 1
ATOM 1724 C C . VAL A 1 210 ? -19.168 0.625 32.004 1.00 90.19 210 VAL A C 1
ATOM 1726 O O . VAL A 1 210 ? -19.168 0.364 30.801 1.00 90.19 210 VAL A O 1
ATOM 1729 N N . LEU A 1 211 ? -18.513 1.671 32.503 1.00 90.19 211 LEU A N 1
ATOM 1730 C CA . LEU A 1 211 ? -17.613 2.494 31.706 1.00 90.19 211 LEU A CA 1
ATOM 1731 C C . LEU A 1 211 ? -16.283 1.761 31.583 1.00 90.19 211 LEU A C 1
ATOM 1733 O O . LEU A 1 211 ? -15.545 1.627 32.560 1.00 90.19 211 LEU A O 1
ATOM 1737 N N . THR A 1 212 ? -15.991 1.295 30.380 1.00 88.00 212 THR A N 1
ATOM 1738 C CA . THR A 1 212 ? -14.865 0.409 30.103 1.00 88.00 212 THR A CA 1
ATOM 1739 C C . THR A 1 212 ? -13.755 1.183 29.408 1.00 88.00 212 THR A C 1
ATOM 1741 O O . THR A 1 212 ? -13.955 1.753 28.334 1.00 88.00 212 THR A O 1
ATOM 1744 N N . LYS A 1 213 ? -12.570 1.198 30.020 1.00 87.44 213 LYS A N 1
ATOM 1745 C CA . LYS A 1 213 ? -11.323 1.616 29.380 1.00 87.44 213 LYS A CA 1
ATOM 1746 C C . LYS A 1 213 ? -10.797 0.457 28.540 1.00 87.44 213 LYS A C 1
ATOM 1748 O O . LYS A 1 213 ? -10.664 -0.662 29.036 1.00 87.44 213 LYS A O 1
ATOM 1753 N N . TRP A 1 214 ? -10.470 0.732 27.286 1.00 85.19 214 TRP A N 1
ATOM 1754 C CA . TRP A 1 214 ? -9.965 -0.264 26.347 1.00 85.19 214 TRP A CA 1
ATOM 1755 C C . TRP A 1 214 ? -8.442 -0.222 26.276 1.00 85.19 214 TRP A C 1
ATOM 1757 O O . TRP A 1 214 ? -7.851 0.856 26.208 1.00 85.19 214 TRP A O 1
ATOM 1767 N N . GLU A 1 215 ? -7.817 -1.398 26.262 1.00 83.44 215 GLU A N 1
ATOM 1768 C CA . GLU A 1 215 ? -6.365 -1.528 26.155 1.00 83.44 215 GLU A CA 1
ATOM 1769 C C . GLU A 1 215 ? -5.865 -0.795 24.903 1.00 83.44 215 GLU A C 1
ATOM 1771 O O . GLU A 1 215 ? -6.370 -1.012 23.804 1.00 83.44 215 GLU A O 1
ATOM 1776 N N . GLY A 1 216 ? -4.881 0.092 25.060 1.00 74.19 216 GLY A N 1
ATOM 1777 C CA . GLY A 1 216 ? -4.289 0.836 23.943 1.00 74.19 216 GLY A CA 1
ATOM 1778 C C . GLY A 1 216 ? -5.084 2.054 23.453 1.00 74.19 216 GLY A C 1
ATOM 1779 O O . GLY A 1 216 ? -4.574 2.772 22.591 1.00 74.19 216 GLY A O 1
ATOM 1780 N N . LEU A 1 217 ? -6.267 2.341 24.015 1.00 74.38 217 LEU A N 1
ATOM 1781 C CA . LEU A 1 217 ? -7.040 3.550 23.709 1.00 74.38 217 LEU A CA 1
ATOM 1782 C C . LEU A 1 217 ? -6.934 4.601 24.832 1.00 74.38 217 LEU A C 1
ATOM 1784 O O . LEU A 1 217 ? -6.808 4.265 26.014 1.00 74.38 217 LEU A O 1
ATOM 1788 N N . PRO A 1 218 ? -6.959 5.904 24.495 1.00 78.81 218 PRO A N 1
ATOM 1789 C CA . PRO A 1 218 ? -6.934 6.967 25.492 1.00 78.81 218 PRO A CA 1
ATOM 1790 C C . PRO A 1 218 ? -8.239 7.013 26.305 1.00 78.81 218 PRO A C 1
ATOM 1792 O O . PRO A 1 218 ? -9.309 6.666 25.818 1.00 78.81 218 PRO A O 1
ATOM 1795 N N . LEU A 1 219 ? -8.171 7.528 27.540 1.00 79.25 219 LEU A N 1
ATOM 1796 C CA . LEU A 1 219 ? -9.289 7.527 28.501 1.00 79.25 219 LEU A CA 1
ATOM 1797 C C . LEU A 1 219 ? -10.602 8.128 27.959 1.00 79.25 219 LEU A C 1
ATOM 1799 O O . LEU A 1 219 ? -11.683 7.691 28.334 1.00 79.25 219 LEU A O 1
ATOM 1803 N N . HIS A 1 220 ? -10.516 9.131 27.082 1.00 81.69 220 HIS A N 1
ATOM 1804 C CA . HIS A 1 220 ? -11.692 9.797 26.514 1.00 81.69 220 HIS A CA 1
ATOM 1805 C C . HIS A 1 220 ? -12.446 8.948 25.477 1.00 81.69 220 HIS A C 1
ATOM 1807 O O . HIS A 1 220 ? -13.549 9.322 25.088 1.00 81.69 220 HIS A O 1
ATOM 1813 N N . GLU A 1 221 ? -11.866 7.829 25.038 1.00 81.62 221 GLU A N 1
ATOM 1814 C CA . GLU A 1 221 ? -12.512 6.832 24.179 1.00 81.62 221 GLU A CA 1
ATOM 1815 C C . GLU A 1 221 ? -13.141 5.680 24.983 1.00 81.62 221 GLU A C 1
ATOM 1817 O O . GLU A 1 221 ? -13.620 4.713 24.397 1.00 81.62 221 GLU A O 1
ATOM 1822 N N . ALA A 1 222 ? -13.165 5.762 26.320 1.00 87.25 222 ALA A N 1
ATOM 1823 C CA . ALA A 1 222 ? -13.895 4.802 27.142 1.00 87.25 222 ALA A CA 1
ATOM 1824 C C . ALA A 1 222 ? -15.395 4.819 26.801 1.00 87.25 222 ALA A C 1
ATOM 1826 O O . ALA A 1 222 ? -16.005 5.885 26.653 1.00 87.25 222 ALA A O 1
ATOM 1827 N N . THR A 1 223 ? -16.001 3.637 26.699 1.00 89.19 223 THR A N 1
ATOM 1828 C CA . THR A 1 223 ? -17.410 3.474 26.310 1.00 89.19 223 THR A CA 1
ATOM 1829 C C . THR A 1 223 ? -18.227 2.826 27.418 1.00 89.19 223 THR A C 1
ATOM 1831 O O . THR A 1 223 ? -17.708 2.093 28.260 1.00 89.19 223 THR A O 1
ATOM 1834 N N . TRP A 1 224 ? -19.522 3.141 27.442 1.00 89.19 224 TRP A N 1
ATOM 1835 C CA . TRP A 1 224 ? -20.478 2.500 28.338 1.00 89.19 224 TRP A CA 1
ATOM 1836 C C . TRP A 1 224 ? -20.974 1.210 27.700 1.00 89.19 224 TRP A C 1
ATOM 1838 O O . TRP A 1 224 ? -21.639 1.261 26.668 1.00 89.19 224 TRP A O 1
ATOM 1848 N N . GLU A 1 225 ? -20.668 0.086 28.335 1.00 89.19 225 GLU A N 1
ATOM 1849 C CA . GLU A 1 225 ? -21.026 -1.253 27.875 1.00 89.19 225 GLU A CA 1
ATOM 1850 C C . GLU A 1 225 ? -21.992 -1.917 28.857 1.00 89.19 225 GLU A C 1
ATOM 1852 O O . GLU A 1 225 ? -21.997 -1.609 30.050 1.00 89.19 225 GLU A O 1
ATOM 1857 N N . SER A 1 226 ? -22.810 -2.851 28.376 1.00 87.25 226 SER A N 1
ATOM 1858 C CA . SER A 1 226 ? -23.711 -3.622 29.237 1.00 87.25 226 SER A CA 1
ATOM 1859 C C . SER A 1 226 ? -22.919 -4.478 30.227 1.00 87.25 226 SER A C 1
ATOM 1861 O O . SER A 1 226 ? -22.042 -5.246 29.829 1.00 87.25 226 SER A O 1
ATOM 1863 N N . TYR A 1 227 ? -23.262 -4.402 31.518 1.00 86.81 227 TYR A N 1
ATOM 1864 C CA . TYR A 1 227 ? -22.632 -5.231 32.551 1.00 86.81 227 TYR A CA 1
ATOM 1865 C C . TYR A 1 227 ? -22.758 -6.729 32.230 1.00 86.81 227 TYR A C 1
ATOM 1867 O O . TYR A 1 227 ? -21.785 -7.476 32.330 1.00 86.81 227 TYR A O 1
ATOM 1875 N N . GLU A 1 228 ? -23.944 -7.172 31.800 1.00 83.50 228 GLU A N 1
ATOM 1876 C CA . GLU A 1 228 ? -24.206 -8.585 31.500 1.00 83.50 228 GLU A CA 1
ATOM 1877 C C . GLU A 1 228 ? -23.402 -9.085 30.295 1.00 83.50 228 GLU A C 1
ATOM 1879 O O . GLU A 1 228 ? -22.915 -10.219 30.291 1.00 83.50 228 GLU A O 1
ATOM 1884 N N . GLU A 1 229 ? -23.253 -8.251 29.264 1.00 83.56 229 GLU A N 1
ATOM 1885 C CA . GLU A 1 229 ? -22.471 -8.602 28.077 1.00 83.56 229 GLU A CA 1
ATOM 1886 C C . GLU A 1 229 ? -20.978 -8.623 28.398 1.00 83.56 229 GLU A C 1
ATOM 1888 O O . GLU A 1 229 ? -20.290 -9.570 28.017 1.00 83.56 229 GLU A O 1
ATOM 1893 N N . MET A 1 230 ? -20.495 -7.652 29.177 1.00 83.81 230 MET A N 1
ATOM 1894 C CA . MET A 1 230 ? -19.106 -7.592 29.630 1.00 83.81 230 MET A CA 1
ATOM 1895 C C . MET A 1 230 ? -18.734 -8.790 30.503 1.00 83.81 230 MET A C 1
ATOM 1897 O O . MET A 1 230 ? -17.702 -9.416 30.265 1.00 83.81 230 MET A O 1
ATOM 1901 N N . HIS A 1 231 ? -19.599 -9.182 31.441 1.00 82.81 231 HIS A N 1
ATOM 1902 C CA . HIS A 1 231 ? -19.393 -10.380 32.256 1.00 82.81 231 HIS A CA 1
ATOM 1903 C C . HIS A 1 231 ? -19.383 -11.658 31.396 1.00 82.81 231 HIS A C 1
ATOM 1905 O O . HIS A 1 231 ? -18.614 -12.589 31.655 1.00 82.81 231 HIS A O 1
ATOM 1911 N N . ARG A 1 232 ? -20.229 -11.734 30.362 1.00 80.31 232 ARG A N 1
ATOM 1912 C CA . ARG A 1 232 ? -20.297 -12.902 29.470 1.00 80.31 232 ARG A CA 1
ATOM 1913 C C . ARG A 1 232 ? -19.069 -13.015 28.566 1.00 80.31 232 ARG A C 1
ATOM 1915 O O . ARG A 1 232 ? -18.575 -14.120 28.356 1.00 80.31 232 ARG A O 1
ATOM 1922 N N . LEU A 1 233 ? -18.623 -11.897 27.998 1.00 79.44 233 LEU A N 1
ATOM 1923 C CA . LEU A 1 233 ? -17.533 -11.848 27.021 1.00 79.44 233 LEU A CA 1
ATOM 1924 C C . LEU A 1 233 ? -16.150 -11.857 27.681 1.00 79.44 233 LEU A C 1
ATOM 1926 O O . LEU A 1 233 ? -15.218 -12.431 27.117 1.00 79.44 233 LEU A O 1
ATOM 1930 N N . TYR A 1 234 ? -16.025 -11.289 28.884 1.00 83.75 234 TYR A N 1
ATOM 1931 C CA . TYR A 1 234 ? -14.761 -11.164 29.609 1.00 83.75 234 TYR A CA 1
ATOM 1932 C C . TYR A 1 234 ? -14.891 -11.649 31.063 1.00 83.75 234 TYR A C 1
ATOM 1934 O O . TYR A 1 234 ? -14.790 -10.851 31.992 1.00 83.75 234 TYR A O 1
ATOM 1942 N N . PRO A 1 235 ? -15.051 -12.966 31.302 1.00 78.62 235 PRO A N 1
ATOM 1943 C CA . PRO A 1 235 ? -15.261 -13.510 32.649 1.00 78.62 235 PRO A CA 1
ATOM 1944 C C . PRO A 1 235 ? -14.084 -13.288 33.610 1.00 78.62 235 PRO A C 1
ATOM 1946 O O . PRO A 1 235 ? -14.231 -13.436 34.816 1.00 78.62 235 PRO A O 1
ATOM 1949 N N . THR A 1 236 ? -12.895 -12.992 33.078 1.00 78.50 236 THR A N 1
ATOM 1950 C CA . THR A 1 236 ? -11.679 -12.713 33.856 1.00 78.50 236 THR A CA 1
ATOM 1951 C C . THR A 1 236 ? -11.523 -11.238 34.222 1.00 78.50 236 THR A C 1
ATOM 1953 O O . THR A 1 236 ? -10.620 -10.905 34.985 1.00 78.50 236 THR A O 1
ATOM 1956 N N . LEU A 1 237 ? -12.345 -10.349 33.654 1.00 79.12 237 LEU A N 1
ATOM 1957 C CA . LEU A 1 237 ? -12.354 -8.935 34.008 1.00 79.12 237 LEU A CA 1
ATOM 1958 C C . LEU A 1 237 ? -13.009 -8.791 35.386 1.00 79.12 237 LEU A C 1
ATOM 1960 O O . LEU A 1 237 ? -14.147 -9.213 35.581 1.00 79.12 237 LEU A O 1
ATOM 1964 N N . GLN A 1 238 ? -12.291 -8.212 36.347 1.00 72.31 238 GLN A N 1
ATOM 1965 C CA . GLN A 1 238 ? -12.808 -7.997 37.698 1.00 72.31 238 GLN A CA 1
ATOM 1966 C C . GLN A 1 238 ? -13.886 -6.908 37.683 1.00 72.31 238 GLN A C 1
ATOM 1968 O O . GLN A 1 238 ? -13.595 -5.715 37.709 1.00 72.31 238 GLN A O 1
ATOM 1973 N N . LEU A 1 239 ? -15.145 -7.339 37.634 1.00 71.44 239 LEU A N 1
ATOM 1974 C CA . LEU A 1 239 ? -16.329 -6.476 37.680 1.00 71.44 239 LEU A CA 1
ATOM 1975 C C . LEU A 1 239 ? -16.900 -6.318 39.103 1.00 71.44 239 LEU A C 1
ATOM 1977 O O . LEU A 1 239 ? -17.883 -5.607 39.302 1.00 71.44 239 LEU A O 1
ATOM 1981 N N . GLU A 1 240 ? -16.323 -7.011 40.089 1.00 60.88 240 GLU A N 1
ATOM 1982 C CA . GLU A 1 240 ? -16.940 -7.223 41.408 1.00 60.88 240 GLU A CA 1
ATOM 1983 C C . GLU A 1 240 ? -16.527 -6.188 42.472 1.00 60.88 240 GLU A C 1
ATOM 1985 O O . GLU A 1 240 ? -17.250 -5.993 43.445 1.00 60.88 240 GLU A O 1
ATOM 1990 N N . ASP A 1 241 ? -15.436 -5.441 42.279 1.00 55.69 241 ASP A N 1
ATOM 1991 C CA . ASP A 1 241 ? -14.828 -4.670 43.379 1.00 55.69 241 ASP A CA 1
ATOM 1992 C C . ASP A 1 241 ? -15.466 -3.298 43.667 1.00 55.69 241 ASP A C 1
ATOM 1994 O O . ASP A 1 241 ? -15.048 -2.603 44.598 1.00 55.69 241 ASP A O 1
ATOM 1998 N N . LYS A 1 242 ? -16.482 -2.863 42.906 1.00 51.06 242 LYS A N 1
ATOM 1999 C CA . LYS A 1 242 ? -17.123 -1.544 43.122 1.00 51.06 242 LYS A CA 1
ATOM 2000 C C . LYS A 1 242 ? -18.644 -1.506 43.034 1.00 51.06 242 LYS A C 1
ATOM 2002 O O . LYS A 1 242 ? -19.224 -0.444 43.271 1.00 51.06 242 LYS A O 1
ATOM 2007 N N . VAL A 1 243 ? -19.309 -2.639 42.805 1.00 47.34 243 VAL A N 1
ATOM 2008 C CA . VAL A 1 243 ? -20.761 -2.734 43.008 1.00 47.34 243 VAL A CA 1
ATOM 2009 C C . VAL A 1 243 ? -21.004 -2.935 44.502 1.00 47.34 243 VAL A C 1
ATOM 2011 O O . VAL A 1 243 ? -21.337 -4.019 44.968 1.00 47.34 243 VAL A O 1
ATOM 2014 N N . ASN A 1 244 ? -20.791 -1.873 45.282 1.00 46.66 244 ASN A N 1
ATOM 2015 C CA . ASN A 1 244 ? -21.289 -1.826 46.646 1.00 46.66 244 ASN A CA 1
ATOM 2016 C C . ASN A 1 244 ? -22.814 -1.875 46.543 1.00 46.66 244 ASN A C 1
ATOM 2018 O O . ASN A 1 244 ? -23.460 -0.900 46.148 1.00 46.66 244 ASN A O 1
ATOM 2022 N N . LEU A 1 245 ? -23.343 -3.064 46.823 1.00 48.38 245 LEU A N 1
ATOM 2023 C CA . LEU A 1 245 ? -24.746 -3.361 47.037 1.00 48.38 245 LEU A CA 1
ATOM 2024 C C . LEU A 1 245 ? -25.357 -2.194 47.816 1.00 48.38 245 LEU A C 1
ATOM 2026 O O . LEU A 1 245 ? -24.994 -1.938 48.966 1.00 48.38 245 LEU A O 1
ATOM 2030 N N . LYS A 1 246 ? -26.249 -1.436 47.167 1.00 41.91 246 LYS A N 1
ATOM 2031 C CA . LYS A 1 246 ? -27.158 -0.555 47.900 1.00 41.91 246 LYS A CA 1
ATOM 2032 C C . LYS A 1 246 ? -27.875 -1.446 48.911 1.00 41.91 246 LYS A C 1
ATOM 2034 O O . LYS A 1 246 ? -28.443 -2.461 48.520 1.00 41.91 246 LYS A O 1
ATOM 2039 N N . GLY A 1 247 ? -27.715 -1.085 50.179 1.00 44.50 247 GLY A N 1
ATOM 2040 C CA . GLY A 1 247 ? -27.943 -1.963 51.312 1.00 44.50 247 GLY A CA 1
ATOM 2041 C C . GLY A 1 247 ? -29.349 -2.533 51.439 1.00 44.50 247 GLY A C 1
ATOM 2042 O O . GLY A 1 247 ? -30.338 -1.910 51.050 1.00 44.50 247 GLY A O 1
ATOM 2043 N N . GLU A 1 248 ? -29.371 -3.695 52.080 1.00 32.69 248 GLU A N 1
ATOM 2044 C CA . GLU A 1 248 ? -30.350 -4.048 53.107 1.00 32.69 248 GLU A CA 1
ATOM 2045 C C . GLU A 1 248 ? -29.669 -3.954 54.478 1.00 32.69 248 GLU A C 1
ATOM 2047 O O . GLU A 1 248 ? -28.465 -4.301 54.562 1.00 32.69 248 GLU A O 1
#

pLDDT: mean 75.34, std 17.02, range [32.69, 95.62]

Nearest PDB structures (foldseek):
  5ejk-assembly1_E  TM=5.273E-01  e=4.793E-09  Rous sarcoma virus - Prague C
  5ejk-assembly1_H  TM=5.131E-01  e=4.515E-09  Rous sarcoma virus - Prague C
  5ejk-assembly1_B  TM=5.243E-01  e=4.378E-08  Rous sarcoma virus - Prague C
  7pel-assembly1_E  TM=4.359E-01  e=7.498E-08  Simian T-lymphotropic virus 1
  6voy-assembly1_D  TM=5.397E-01  e=5.392E-07  Saccharolobus solfataricus P2

Sequence (248 aa):
MKTDIKRHCEECLICQRNKSLALSPTGLLVPLEIPQAIWNDISMDFVEGLPKANRFEVILVVVDRLSKYGHFLPLKHPFTAKVVAELFIKEVVRLHGFPLSIVSNRDKIFLSHFWQELFRVSGTRLNKSTTYHPQTNGQTEVVNRGVETYLRLFTVENHPPYYPMALKKLIGPHENAQPTIQHITEKFEWKSVPEEVLEYRQNKAEQWEVLTKWEGLPLHEATWESYEEMHRLYPTLQLEDKVNLKGE

Secondary structure (DSSP, 8-state):
-HHHHHHHHHH-HHHHHHPPP-PPPSS---PPPPPSSTTTEEEEEEE--PPPBTTB-EEEEEEETTT--EEEEEE-SS--HHHHHHHHIIIIIHHH---SEEEE---HHHHSHHHHHHHHHTT-EEEEPPTT-GGGGHHHHHHHHHHHHHHHHHHHHS-SS-TTTSS-------S--PPP---B-TTS-B---EEEEEEEEE-TTS-EEEEEEETTS-GGG-EEEEHHHHHHH-TTS---SS------

InterPro domains:
  IPR000953 Chromo/chromo shadow domain [PS50013] (192-230)
  IPR001584 Integrase, catalytic core [PS50994] (31-202)
  IPR012337 Ribonuclease H-like superfamily [SSF53098] (32-159)
  IPR016197 Chromo-like domain superfamily [SSF54160] (179-236)
  IPR036397 Ribonuclease H superfamily [G3DSA:3.30.420.10] (41-171)

Mean predicted aligned error: 16.82 Å

Organism: Cucumis melo var. makuwa (NCBI:txid1194695)

Radius of gyration: 25.55 Å; Cα contacts (8 Å, |Δi|>4): 314; chains: 1; bounding box: 71×40×81 Å

Solvent-accessible surface area (backbone atoms only — not comparable to full-atom values): 15061 Å² total; per-residue (Å²): 106,73,68,54,54,50,50,53,52,72,68,32,64,68,51,60,74,60,54,76,84,85,70,80,76,94,70,86,73,65,74,66,85,80,58,91,48,75,46,37,32,30,36,42,49,75,52,66,87,47,74,75,20,95,69,28,30,30,32,43,39,37,30,25,68,58,79,63,53,68,48,78,44,79,37,42,85,88,74,51,53,64,60,53,48,54,50,44,42,66,68,43,32,72,55,63,34,80,34,52,28,39,38,29,57,80,47,70,48,69,66,28,67,69,46,48,52,55,31,56,76,66,66,27,44,80,43,67,54,54,97,86,43,69,60,65,47,46,70,58,50,52,52,51,52,48,51,54,39,49,55,53,54,56,50,74,78,40,82,88,64,60,70,72,68,70,67,66,85,79,78,64,89,69,86,65,64,59,78,57,94,53,53,49,46,100,83,75,44,78,46,83,50,78,65,46,76,80,47,77,46,67,49,100,83,74,46,55,29,30,31,34,32,40,64,95,54,62,78,89,73,44,44,80,40,51,43,69,58,47,49,70,77,38,73,85,59,85,76,70,91,72,69,73,70,81,77,134